Protein AF-A0A6A6VAX2-F1 (afdb_monomer)

Solvent-accessible surface area (backbone atoms only — not comparable to full-atom values): 15417 Å² total; per-residue (Å²): 58,36,67,65,42,34,52,52,51,55,51,44,39,76,75,37,50,83,64,48,62,70,62,60,55,93,95,49,65,76,72,91,73,73,46,72,70,43,74,67,51,72,67,46,50,52,51,51,26,54,50,50,59,73,45,42,86,80,64,71,56,96,80,64,95,64,73,71,41,57,70,54,52,51,58,83,62,75,86,88,71,78,78,78,76,80,79,79,77,80,53,71,67,57,52,54,50,50,54,49,53,51,52,53,50,51,50,54,52,49,47,43,69,78,53,64,71,70,93,81,68,80,71,64,51,59,62,56,44,52,55,53,50,52,56,50,50,55,51,54,51,52,53,51,51,52,32,50,52,47,25,53,50,44,41,60,72,34,61,89,48,60,71,69,62,25,51,53,51,18,53,51,54,23,50,53,50,52,52,50,52,54,50,52,49,54,49,51,54,50,52,52,53,50,51,55,56,57,52,70,69,53,80,81,83,79,74,83,86,74,82,86,77,84,77,89,77,88,85,90,85,88,83,88,84,85,88,80,94,77,81,94,73,93,83,78,86,81,79,79,83,74,84,82,128

Radius of gyration: 39.49 Å; Cα contacts (8 Å, |Δi|>4): 96; chains: 1; bounding box: 87×60×96 Å

InterPro domains:
  IPR021013 ATPase, vacuolar ER assembly factor, Vma12 [PF11712] (72-196)
  IPR021013 ATPase, vacuolar ER assembly factor, Vma12 [PTHR31394] (1-216)

Mean predicted aligned error: 19.61 Å

pLDDT: mean 78.26, std 18.06, range [31.95, 97.19]

Foldseek 3Di:
DAPLVLVLLVVLCVVPVPVSVVLDDPVFFDPPDDDHPGDGDPSSLVVSLVSCVVCVVVVPDVPDPDDSHSVRVCVPDDDDDDDPPPDDDDDPVVVVVVVVVVVVVVVVVVVCVVPVDDPPPDDVCVVVVCVVVVVVVVLVVVLVVVLVVQLVVLLVVCVVPDPVVSVVRSVVRSVVSSVVSVVVVVVVVVVVVVVVVVVVPDDDPDDPPDDPDPDDDDDDDDDDDDDDDDDDDDDDPDDPPDDDD

Sequence (245 aa):
MTPAVVRALDEARRVADHQTDQLQLPDEPSLEAPIPGNPISHDQLIALSKFLRRHADQLHNADDPFPYSLDTLLKGCTIYVPPPPPKREPTPEYKALMERLRREEEARQYQRMINPPAPEALYEEDDVSYQEVHRQIILIINVLISVVCCSVFIWVAARHWSAPKRLGLSLSGSGLIAVAEVVIYNGYVRRIKQAKLEEKKKPEIKKIIESWVIDGSATTKDDAVSIPSKDYTEDGVRYRKGKHR

Organism: NCBI:txid1340428

Structure (mmCIF, N/CA/C/O backbone):
data_AF-A0A6A6VAX2-F1
#
_entry.id   AF-A0A6A6VAX2-F1
#
loop_
_atom_site.group_PDB
_atom_site.id
_atom_site.type_symbol
_atom_site.label_atom_id
_atom_site.label_alt_id
_atom_site.label_comp_id
_atom_site.label_asym_id
_atom_site.label_entity_id
_atom_site.label_seq_id
_atom_site.pdbx_PDB_ins_code
_atom_site.Cartn_x
_atom_site.Cartn_y
_atom_site.Cartn_z
_atom_site.occupancy
_atom_site.B_iso_or_equiv
_atom_site.auth_seq_id
_atom_site.auth_comp_id
_atom_site.auth_asym_id
_atom_site.auth_atom_id
_atom_site.pdbx_PDB_model_num
ATOM 1 N N . MET A 1 1 ? -22.313 -8.587 34.320 1.00 87.12 1 MET A N 1
ATOM 2 C CA . MET A 1 1 ? -23.041 -7.987 35.447 1.00 87.12 1 MET A CA 1
ATOM 3 C C . MET A 1 1 ? -22.037 -7.214 36.265 1.00 87.12 1 MET A C 1
ATOM 5 O O . MET A 1 1 ? -21.009 -7.768 36.643 1.00 87.12 1 MET A O 1
ATOM 9 N N . THR A 1 2 ? -22.291 -5.931 36.482 1.00 89.69 2 THR A N 1
ATOM 10 C CA . THR A 1 2 ? -21.493 -5.096 37.385 1.00 89.69 2 THR A CA 1
ATOM 11 C C . THR A 1 2 ? -22.029 -5.225 38.817 1.00 89.69 2 THR A C 1
ATOM 13 O O . THR A 1 2 ? -23.171 -5.653 38.995 1.00 89.69 2 THR A O 1
ATOM 16 N N . PRO A 1 3 ? -21.268 -4.826 39.853 1.00 88.88 3 PRO A N 1
ATOM 17 C CA . PRO A 1 3 ? -21.774 -4.809 41.228 1.00 88.88 3 PRO A CA 1
ATOM 18 C C . PRO A 1 3 ? -23.063 -3.988 41.387 1.00 88.88 3 PRO A C 1
ATOM 20 O O . PRO A 1 3 ? -23.930 -4.344 42.176 1.00 88.88 3 PRO A O 1
ATOM 23 N N . ALA A 1 4 ? -23.227 -2.918 40.598 1.00 87.69 4 ALA A N 1
ATOM 24 C CA . ALA A 1 4 ? -24.448 -2.117 40.582 1.00 87.69 4 ALA A CA 1
ATOM 25 C C . ALA A 1 4 ? -25.667 -2.917 40.095 1.00 87.69 4 ALA A C 1
ATOM 27 O O . ALA A 1 4 ? -26.736 -2.814 40.688 1.00 87.69 4 ALA A O 1
ATOM 28 N N . VAL A 1 5 ? -25.491 -3.738 39.057 1.00 89.31 5 VAL A N 1
ATOM 29 C CA . VAL A 1 5 ? -26.541 -4.614 38.515 1.00 89.31 5 VAL A CA 1
ATOM 30 C C . VAL A 1 5 ? -26.905 -5.726 39.498 1.00 89.31 5 VAL A C 1
ATOM 32 O O . VAL A 1 5 ? -28.082 -6.025 39.652 1.00 89.31 5 VAL A O 1
ATOM 35 N N . VAL A 1 6 ? -25.921 -6.303 40.194 1.00 90.12 6 VAL A N 1
ATOM 36 C CA . VAL A 1 6 ? -26.171 -7.329 41.222 1.00 90.12 6 VAL A CA 1
ATOM 37 C C . VAL A 1 6 ? -27.011 -6.756 42.363 1.00 90.12 6 VAL A C 1
ATOM 39 O O . VAL A 1 6 ? -28.066 -7.299 42.662 1.00 90.12 6 VAL A O 1
ATOM 42 N N . ARG A 1 7 ? -26.627 -5.590 42.905 1.00 88.06 7 ARG A N 1
ATOM 43 C CA . ARG A 1 7 ? -27.428 -4.901 43.934 1.00 88.06 7 ARG A CA 1
ATOM 44 C C . ARG A 1 7 ? -28.845 -4.589 43.458 1.00 88.06 7 ARG A C 1
ATOM 46 O O . ARG A 1 7 ? -29.798 -4.776 44.198 1.00 88.06 7 ARG A O 1
ATOM 53 N N . ALA A 1 8 ? -28.984 -4.132 42.215 1.00 87.94 8 ALA A N 1
ATOM 54 C CA . ALA A 1 8 ? -30.282 -3.828 41.623 1.00 87.94 8 ALA A CA 1
ATOM 55 C C . ALA A 1 8 ? -31.189 -5.070 41.512 1.00 87.94 8 ALA A C 1
ATOM 57 O O . ALA A 1 8 ? -32.395 -4.960 41.715 1.00 87.94 8 ALA A O 1
ATOM 58 N N . LEU A 1 9 ? -30.620 -6.243 41.216 1.00 88.88 9 LEU A N 1
ATOM 59 C CA . LEU A 1 9 ? -31.342 -7.521 41.206 1.00 88.88 9 LEU A CA 1
ATOM 60 C C . LEU A 1 9 ? -31.712 -7.985 42.620 1.00 88.88 9 LEU A C 1
ATOM 62 O O . LEU A 1 9 ? -32.828 -8.456 42.823 1.00 88.88 9 LEU A O 1
ATOM 66 N N . ASP A 1 10 ? -30.817 -7.816 43.594 1.00 88.19 10 ASP A N 1
ATOM 67 C CA . ASP A 1 10 ? -31.091 -8.156 44.995 1.00 88.19 10 ASP A CA 1
ATOM 68 C C . ASP A 1 10 ? -32.229 -7.300 45.573 1.00 88.19 10 ASP A C 1
ATOM 70 O O . ASP A 1 10 ? -33.116 -7.816 46.253 1.00 88.19 10 ASP A O 1
ATOM 74 N N . GLU A 1 11 ? -32.256 -6.004 45.255 1.00 86.25 11 GLU A N 1
ATOM 75 C CA . GLU A 1 11 ? -33.362 -5.122 45.638 1.00 86.25 11 GLU A CA 1
ATOM 76 C C . GLU A 1 11 ? -34.661 -5.454 44.894 1.00 86.25 11 GLU A C 1
ATOM 78 O O . GLU A 1 11 ? -35.740 -5.427 45.486 1.00 86.25 11 GLU A O 1
ATOM 83 N N . ALA A 1 12 ? -34.587 -5.835 43.615 1.00 86.12 12 ALA A N 1
ATOM 84 C CA . ALA A 1 12 ? -35.770 -6.264 42.872 1.00 86.12 12 ALA A CA 1
ATOM 85 C C . ALA A 1 12 ? -36.443 -7.496 43.511 1.00 86.12 12 ALA A C 1
ATOM 87 O O . ALA A 1 12 ? -37.669 -7.519 43.652 1.00 86.12 12 ALA A O 1
ATOM 88 N N . ARG A 1 13 ? -35.638 -8.463 43.974 1.00 87.31 13 ARG A N 1
ATOM 89 C CA . ARG A 1 13 ? -36.096 -9.655 44.709 1.00 87.31 13 ARG A CA 1
ATOM 90 C C . ARG A 1 13 ? -36.781 -9.300 46.022 1.00 87.31 13 ARG A C 1
ATOM 92 O O . ARG A 1 13 ? -37.902 -9.729 46.280 1.00 87.31 13 ARG A O 1
ATOM 99 N N . ARG A 1 14 ? -36.158 -8.417 46.811 1.00 83.56 14 ARG A N 1
ATOM 100 C CA . ARG A 1 14 ? -36.726 -7.922 48.080 1.00 83.56 14 ARG A CA 1
ATOM 101 C C . ARG A 1 14 ? -38.114 -7.314 47.911 1.00 83.56 14 ARG A C 1
ATOM 103 O O . ARG A 1 14 ? -38.962 -7.486 48.782 1.00 83.56 14 ARG A O 1
ATOM 110 N N . VAL A 1 15 ? -38.327 -6.591 46.814 1.00 84.00 15 VAL A N 1
ATOM 111 C CA . VAL A 1 15 ? -39.577 -5.875 46.555 1.00 84.00 15 VAL A CA 1
ATOM 112 C C . VAL A 1 15 ? -40.665 -6.794 45.999 1.00 84.00 15 VAL A C 1
ATOM 114 O O . VAL A 1 15 ? -41.807 -6.726 46.454 1.00 84.00 15 VAL A O 1
ATOM 117 N N . ALA A 1 16 ? -40.341 -7.656 45.031 1.00 79.94 16 ALA A N 1
ATOM 118 C CA . ALA A 1 16 ? -41.282 -8.656 44.531 1.00 79.94 16 ALA A CA 1
ATOM 119 C C . ALA A 1 16 ? -40.572 -9.831 43.837 1.00 79.94 16 ALA A C 1
ATOM 121 O O . ALA A 1 16 ? -40.377 -9.825 42.616 1.00 79.94 16 ALA A O 1
ATOM 122 N N . ASP A 1 17 ? -40.290 -10.890 44.599 1.00 76.81 17 ASP A N 1
ATOM 123 C CA . ASP A 1 17 ? -39.719 -12.147 44.090 1.00 76.81 17 ASP A CA 1
ATOM 124 C C . ASP A 1 17 ? -40.509 -12.707 42.889 1.00 76.81 17 ASP A C 1
ATOM 126 O O . ASP A 1 17 ? -39.945 -12.932 41.821 1.00 76.81 17 ASP A O 1
ATOM 130 N N . HIS A 1 18 ? -41.841 -12.799 42.983 1.00 74.56 18 HIS A N 1
ATOM 131 C CA . HIS A 1 18 ? -42.680 -13.373 41.916 1.00 74.56 18 HIS A CA 1
ATOM 132 C C . HIS A 1 18 ? -42.666 -12.603 40.585 1.00 74.56 18 HIS A C 1
ATOM 134 O O . HIS A 1 18 ? -42.948 -13.175 39.533 1.00 74.56 18 HIS A O 1
ATOM 140 N N . GLN A 1 19 ? -42.405 -11.293 40.614 1.00 72.56 19 GLN A N 1
ATOM 141 C CA . GLN A 1 19 ? -42.293 -10.487 39.392 1.00 72.56 19 GLN A CA 1
ATOM 142 C C . GLN A 1 19 ? -40.861 -10.480 38.851 1.00 72.56 19 GLN A C 1
ATOM 144 O O . GLN A 1 19 ? -40.662 -10.238 37.662 1.00 72.56 19 GLN A O 1
ATOM 149 N N . THR A 1 20 ? -39.880 -10.784 39.701 1.00 71.81 20 THR A N 1
ATOM 150 C CA . THR A 1 20 ? -38.477 -10.922 39.308 1.00 71.81 20 THR A CA 1
ATOM 151 C C . THR A 1 20 ? -38.276 -12.164 38.440 1.00 71.81 20 THR A C 1
ATOM 153 O O . THR A 1 20 ? -37.561 -12.092 37.444 1.00 71.81 20 THR A O 1
ATOM 156 N N . ASP A 1 21 ? -38.998 -13.254 38.716 1.00 76.62 21 ASP A N 1
ATOM 157 C CA . ASP A 1 21 ? -38.981 -14.466 37.880 1.00 76.62 21 ASP A CA 1
ATOM 158 C C . ASP A 1 21 ? -39.481 -14.208 36.444 1.00 76.62 21 ASP A C 1
ATOM 160 O O . ASP A 1 21 ? -39.063 -14.874 35.500 1.00 76.62 21 ASP A O 1
ATOM 164 N N . GLN A 1 22 ? -40.327 -13.188 36.244 1.00 78.38 22 GLN A N 1
ATOM 165 C CA . GLN A 1 22 ? -40.815 -12.789 34.915 1.00 78.38 22 GLN A CA 1
ATOM 166 C C . GLN A 1 22 ? -39.756 -12.055 34.077 1.00 78.38 22 GLN A C 1
ATOM 168 O O . GLN A 1 22 ? -39.966 -11.842 32.884 1.00 78.38 22 GLN A O 1
ATOM 173 N N . LEU A 1 23 ? -38.634 -11.647 34.683 1.00 78.12 23 LEU A N 1
ATOM 174 C CA . LEU A 1 23 ? -37.502 -11.039 33.977 1.00 78.12 23 LEU A CA 1
ATOM 175 C C . LEU A 1 23 ? -36.621 -12.088 33.280 1.00 78.12 23 LEU A C 1
ATOM 177 O O . LEU A 1 23 ? -35.769 -11.718 32.475 1.00 78.12 23 LEU A O 1
ATOM 181 N N . GLN A 1 24 ? -36.808 -13.377 33.581 1.00 83.19 24 GLN A N 1
ATOM 182 C CA . GLN A 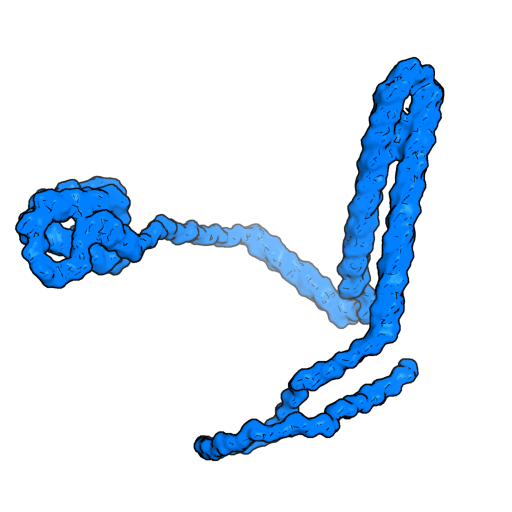1 24 ? -36.082 -14.465 32.939 1.00 83.19 24 GLN A CA 1
ATOM 183 C C . GLN A 1 24 ? -36.754 -14.843 31.610 1.00 83.19 24 GLN A C 1
ATOM 185 O O . GLN A 1 24 ? -37.842 -15.420 31.600 1.00 83.19 24 GLN A O 1
ATOM 190 N N . LEU A 1 25 ? -36.101 -14.558 30.478 1.00 80.69 25 LEU A N 1
ATOM 191 C CA . LEU A 1 25 ? -36.530 -15.065 29.170 1.00 80.69 25 LEU A CA 1
ATOM 192 C C . LEU A 1 25 ? -35.811 -16.386 28.814 1.00 80.69 25 LEU A C 1
ATOM 194 O O . LEU A 1 25 ? -34.714 -16.643 29.321 1.00 80.69 25 LEU A O 1
ATOM 198 N N . PRO A 1 26 ? -36.398 -17.225 27.931 1.00 75.75 26 PRO A N 1
ATOM 199 C CA . PRO A 1 26 ? -35.863 -18.553 27.601 1.00 75.75 26 PRO A CA 1
ATOM 200 C C . PRO A 1 26 ? -34.507 -18.549 26.876 1.00 75.75 26 PRO A C 1
ATOM 202 O O . PRO A 1 26 ? -33.711 -19.457 27.090 1.00 75.75 26 PRO A O 1
ATOM 205 N N . ASP A 1 27 ? -34.239 -17.537 26.043 1.00 81.31 27 ASP A N 1
ATOM 206 C CA . ASP A 1 27 ? -33.021 -17.436 25.215 1.00 81.31 27 ASP A CA 1
ATOM 207 C C . ASP A 1 27 ? -31.916 -16.576 25.864 1.00 81.31 27 ASP A C 1
ATOM 209 O O . ASP A 1 27 ? -30.920 -16.220 25.230 1.00 81.31 27 ASP A O 1
ATOM 213 N N . GLU A 1 28 ? -32.084 -16.212 27.136 1.00 84.25 28 GLU A N 1
ATOM 214 C CA . GLU A 1 28 ? -31.248 -15.234 27.828 1.00 84.25 28 GLU A CA 1
ATOM 215 C C . GLU A 1 28 ? -30.434 -15.843 28.982 1.00 84.25 28 GLU A C 1
ATOM 217 O O . GLU A 1 28 ? -30.798 -16.892 29.520 1.00 84.25 28 GLU A O 1
ATOM 222 N N . PRO A 1 29 ? -29.318 -15.206 29.401 1.00 83.69 29 PRO A N 1
ATOM 223 C CA . PRO A 1 29 ? -28.538 -15.686 30.537 1.00 83.69 29 PRO A CA 1
ATOM 224 C C . PRO A 1 29 ? -29.385 -15.751 31.818 1.00 83.69 29 PRO A C 1
ATOM 226 O O . PRO A 1 29 ? -30.265 -14.919 32.046 1.00 83.69 29 PRO A O 1
ATOM 229 N N . SER A 1 30 ? -29.112 -16.757 32.655 1.00 84.94 30 SER A N 1
ATOM 230 C CA . SER A 1 30 ? -29.835 -16.981 33.913 1.00 84.94 30 SER A CA 1
ATOM 231 C C . SER A 1 30 ? -29.556 -15.879 34.940 1.00 84.94 30 SER A C 1
ATOM 233 O O . SER A 1 30 ? -28.402 -15.517 35.186 1.00 84.94 30 SER A O 1
ATOM 235 N N . LEU A 1 31 ? -30.626 -15.377 35.561 1.00 81.81 31 LEU A N 1
ATOM 236 C CA . LEU A 1 31 ? -30.614 -14.344 36.595 1.00 81.81 31 LEU A CA 1
ATOM 237 C C . LEU A 1 31 ? -30.656 -14.911 38.025 1.00 81.81 31 LEU A C 1
ATOM 239 O O . LEU A 1 31 ? -30.648 -14.126 38.968 1.00 81.81 31 LEU A O 1
ATOM 243 N N . GLU A 1 32 ? -30.699 -16.235 38.222 1.00 78.81 32 GLU A N 1
ATOM 244 C CA . GLU A 1 32 ? -30.922 -16.882 39.533 1.00 78.81 32 GLU A CA 1
ATOM 245 C C . GLU A 1 32 ? -29.779 -16.655 40.542 1.00 78.81 32 GLU A C 1
ATOM 247 O O . GLU A 1 32 ? -30.028 -16.434 41.731 1.00 78.81 32 GLU A O 1
ATOM 252 N N . ALA A 1 33 ? -28.533 -16.607 40.072 1.00 82.06 33 ALA A N 1
ATOM 253 C CA . ALA A 1 33 ? -27.349 -16.357 40.895 1.00 82.06 33 ALA A CA 1
ATOM 254 C C . ALA A 1 33 ? -26.579 -15.125 40.378 1.00 82.06 33 ALA A C 1
ATOM 256 O O . ALA A 1 33 ? -25.648 -15.265 39.574 1.00 82.06 33 ALA A O 1
ATOM 257 N N . PRO A 1 34 ? -26.962 -13.904 40.798 1.00 82.50 34 PRO A N 1
ATOM 258 C CA . PRO A 1 34 ? -26.325 -12.685 40.323 1.00 82.50 34 PRO A CA 1
ATOM 259 C C . PRO A 1 34 ? -24.937 -12.532 40.963 1.00 82.50 34 PRO A C 1
ATOM 261 O O . PRO A 1 34 ? -24.796 -12.154 42.121 1.00 82.50 34 PRO A O 1
ATOM 264 N N . ILE A 1 35 ? -23.887 -12.829 40.196 1.00 86.62 35 ILE A N 1
ATOM 265 C CA . ILE A 1 35 ? -22.488 -12.656 40.608 1.00 86.62 35 ILE A CA 1
ATOM 266 C C . ILE A 1 35 ? -21.844 -11.594 39.705 1.00 86.62 35 ILE A C 1
ATOM 268 O O . ILE A 1 35 ? -22.071 -11.608 38.486 1.00 86.62 35 ILE A O 1
ATOM 272 N N . PRO A 1 36 ? -21.027 -10.665 40.246 1.00 86.69 36 PRO A N 1
ATOM 273 C CA . PRO A 1 36 ? -20.262 -9.742 39.416 1.00 86.69 36 PRO A CA 1
ATOM 274 C C . PRO A 1 36 ? -19.404 -10.516 38.405 1.00 86.69 36 PRO A C 1
ATOM 276 O O . PRO A 1 36 ? -18.653 -11.412 38.774 1.00 86.69 36 PRO A O 1
ATOM 279 N N . GLY A 1 37 ? -19.522 -10.172 37.124 1.00 83.50 37 GLY A N 1
ATOM 280 C CA . GLY A 1 37 ? -18.854 -10.870 36.018 1.00 83.50 37 GLY A CA 1
ATOM 281 C C . GLY A 1 37 ? -19.753 -11.795 35.190 1.00 83.50 37 GLY A C 1
ATOM 282 O O . GLY A 1 37 ? -19.446 -12.002 34.019 1.00 83.50 37 GLY A O 1
ATOM 283 N N . ASN A 1 38 ? -20.898 -12.256 35.708 1.00 88.12 38 ASN A N 1
ATOM 284 C CA . ASN A 1 38 ? -21.833 -13.075 34.919 1.00 88.12 38 ASN A CA 1
ATOM 285 C C . ASN A 1 38 ? -22.409 -12.285 33.731 1.00 88.12 38 ASN A C 1
ATOM 287 O O . ASN A 1 38 ? -22.611 -11.078 33.857 1.00 88.12 38 ASN A O 1
ATOM 291 N N . PRO A 1 39 ? -22.678 -12.899 32.569 1.00 88.62 39 PRO A N 1
ATOM 292 C CA . PRO A 1 39 ? -23.287 -12.192 31.445 1.00 88.62 39 PRO A CA 1
ATOM 293 C C . PRO A 1 39 ? -24.712 -11.738 31.794 1.00 88.62 39 PRO A C 1
ATOM 295 O O . PRO A 1 39 ? -25.419 -12.416 32.529 1.00 88.62 39 PRO A O 1
ATOM 298 N N . ILE A 1 40 ? -25.127 -10.586 31.269 1.00 89.38 40 ILE A N 1
ATOM 299 C CA . ILE A 1 40 ? -26.511 -10.099 31.345 1.00 89.38 40 ILE A CA 1
ATOM 300 C C . ILE A 1 40 ? -26.912 -9.579 29.969 1.00 89.38 40 ILE A C 1
ATOM 302 O O . ILE A 1 40 ? -26.085 -8.951 29.298 1.00 89.38 40 ILE A O 1
ATOM 306 N N . SER A 1 41 ? -28.138 -9.868 29.532 1.00 90.44 41 SER A N 1
ATOM 307 C CA . SER A 1 41 ? -28.630 -9.363 28.250 1.00 90.44 41 SER A CA 1
ATOM 308 C C . SER A 1 41 ? -28.979 -7.872 28.344 1.00 90.44 41 SER A C 1
ATOM 310 O O . SER A 1 41 ? -29.173 -7.301 29.423 1.00 90.44 41 SER A O 1
ATOM 312 N N . HIS A 1 42 ? -29.057 -7.215 27.188 1.00 88.94 42 HIS A N 1
ATOM 313 C CA . HIS A 1 42 ? -29.493 -5.824 27.115 1.00 88.94 42 HIS A CA 1
ATOM 314 C C . HIS A 1 42 ? -30.971 -5.661 27.505 1.00 88.94 42 HIS A C 1
ATOM 316 O O . HIS A 1 42 ? -31.318 -4.722 28.227 1.00 88.94 42 HIS A O 1
ATOM 322 N N . ASP A 1 43 ? -31.825 -6.594 27.086 1.00 89.62 43 ASP A N 1
ATOM 323 C CA . ASP A 1 43 ? -33.263 -6.545 27.348 1.00 89.62 43 ASP A CA 1
ATOM 324 C C . ASP A 1 43 ? -33.568 -6.757 28.837 1.00 89.62 43 ASP A C 1
ATOM 326 O O . ASP A 1 43 ? -34.402 -6.039 29.397 1.00 89.62 43 ASP A O 1
ATOM 330 N N . GLN A 1 44 ? -32.804 -7.617 29.521 1.00 90.31 44 GLN A N 1
ATOM 331 C CA . GLN A 1 44 ? -32.863 -7.795 30.978 1.00 90.31 44 GLN A CA 1
ATOM 332 C C . GLN A 1 44 ? -32.518 -6.511 31.731 1.00 90.31 44 GLN A C 1
ATOM 334 O O . GLN A 1 44 ? -33.209 -6.148 32.681 1.00 90.31 44 GLN A O 1
ATOM 339 N N . LEU A 1 45 ? -31.483 -5.780 31.302 1.00 89.88 45 LEU A N 1
ATOM 340 C CA . LEU A 1 45 ? -31.115 -4.498 31.913 1.00 89.88 45 LEU A CA 1
ATOM 341 C C . LEU A 1 45 ? -32.223 -3.451 31.749 1.00 89.88 45 LEU A C 1
ATOM 343 O O . LEU A 1 45 ? -32.531 -2.711 32.688 1.00 89.88 45 LEU A O 1
ATOM 347 N N . ILE A 1 46 ? -32.853 -3.399 30.572 1.00 90.62 46 ILE A N 1
ATOM 348 C CA . ILE A 1 46 ? -33.991 -2.509 30.324 1.00 90.62 46 ILE A CA 1
ATOM 349 C C . ILE A 1 46 ? -35.176 -2.907 31.205 1.00 90.62 46 ILE A C 1
ATOM 351 O O . ILE A 1 46 ? -35.770 -2.035 31.846 1.00 90.62 46 ILE A O 1
ATOM 355 N N . ALA A 1 47 ? -35.524 -4.193 31.246 1.00 90.31 47 ALA A N 1
ATOM 356 C CA . ALA A 1 47 ? -36.642 -4.702 32.030 1.00 90.31 47 ALA A CA 1
ATOM 357 C C . ALA A 1 47 ? -36.440 -4.431 33.529 1.00 90.31 47 ALA A C 1
ATOM 359 O O . ALA A 1 47 ? -37.330 -3.863 34.164 1.00 90.31 47 ALA A O 1
ATOM 360 N N . LEU A 1 48 ? -35.237 -4.695 34.050 1.00 89.19 48 LEU A N 1
ATOM 361 C CA . LEU A 1 48 ? -34.831 -4.393 35.422 1.00 89.19 48 LEU A CA 1
ATOM 362 C C . LEU A 1 48 ? -34.939 -2.896 35.734 1.00 89.19 48 LEU A C 1
ATOM 364 O O . LEU A 1 48 ? -35.530 -2.509 36.740 1.00 89.19 48 LEU A O 1
ATOM 368 N N . SER A 1 49 ? -34.438 -2.030 34.846 1.00 90.38 49 SER A N 1
ATOM 369 C CA . SER A 1 49 ? -34.515 -0.578 35.051 1.00 90.38 49 SER A CA 1
ATOM 370 C C . SER A 1 49 ? -35.959 -0.066 35.095 1.00 90.38 49 SER A C 1
ATOM 372 O O . SER A 1 49 ? -36.299 0.767 35.932 1.00 90.38 49 SER A O 1
ATOM 374 N N . LYS A 1 50 ? -36.840 -0.580 34.224 1.00 90.06 50 LYS A N 1
ATOM 375 C CA . LYS A 1 50 ? -38.268 -0.227 34.204 1.00 90.06 50 LYS A CA 1
ATOM 376 C C . LYS A 1 50 ? -38.988 -0.751 35.441 1.00 90.06 50 LYS A C 1
ATOM 378 O O . LYS A 1 50 ? -39.857 -0.057 35.962 1.00 90.06 50 LYS A O 1
ATOM 383 N N . PHE A 1 51 ? -38.634 -1.953 35.888 1.00 88.62 51 PHE A N 1
ATOM 384 C CA . PHE A 1 51 ? -39.186 -2.581 37.080 1.00 88.62 51 PHE A CA 1
ATOM 385 C C . PHE A 1 51 ? -38.879 -1.757 38.335 1.00 88.62 51 PHE A C 1
ATOM 387 O O . PHE A 1 51 ? -39.801 -1.308 39.012 1.00 88.62 51 PHE A O 1
ATOM 394 N N . LEU A 1 52 ? -37.605 -1.436 38.568 1.00 86.06 52 LEU A N 1
ATOM 395 C CA . LEU A 1 52 ? -37.177 -0.636 39.720 1.00 86.06 52 LEU A CA 1
ATOM 396 C C . LEU A 1 52 ? -37.777 0.775 39.708 1.00 86.06 52 LEU A C 1
ATOM 398 O O . LEU A 1 52 ? -38.071 1.337 40.757 1.00 86.06 52 LEU A O 1
ATOM 402 N N . ARG A 1 53 ? -38.030 1.339 38.521 1.00 86.06 53 ARG A N 1
ATOM 403 C CA . ARG A 1 53 ? -38.679 2.650 38.382 1.00 86.06 53 ARG A CA 1
ATOM 404 C C . ARG A 1 53 ? -40.165 2.636 38.743 1.00 86.06 53 ARG A C 1
ATOM 406 O O . ARG A 1 53 ? -40.674 3.665 39.170 1.00 86.06 53 ARG A O 1
ATOM 413 N N . ARG A 1 54 ? -40.864 1.511 38.551 1.00 86.94 54 ARG A N 1
ATOM 414 C CA . ARG A 1 54 ? -42.275 1.350 38.960 1.00 86.94 54 ARG A CA 1
ATOM 415 C C . ARG A 1 54 ? -42.412 1.216 40.471 1.00 86.94 54 ARG A C 1
ATOM 417 O O . ARG A 1 54 ? -43.390 1.700 41.021 1.00 86.94 54 ARG A O 1
ATOM 424 N N . HIS A 1 55 ? -41.413 0.618 41.113 1.00 82.69 55 HIS A N 1
ATOM 425 C CA . HIS A 1 55 ? -41.367 0.424 42.562 1.00 82.69 55 HIS A CA 1
ATOM 426 C C . HIS A 1 55 ? -40.468 1.445 43.272 1.00 82.69 55 HIS A C 1
ATOM 428 O O . HIS A 1 55 ? -40.032 1.226 44.399 1.00 82.69 55 HIS A O 1
ATOM 434 N N . ALA A 1 56 ? -40.204 2.586 42.627 1.00 78.38 56 ALA A N 1
ATOM 435 C CA . ALA A 1 56 ? -39.317 3.626 43.148 1.00 78.38 56 ALA A CA 1
ATOM 436 C C . ALA A 1 56 ? -39.784 4.195 44.500 1.00 78.38 56 ALA A C 1
ATOM 438 O O . ALA A 1 56 ? -38.950 4.581 45.316 1.00 78.38 56 ALA A O 1
ATOM 439 N N . ASP A 1 57 ? -41.097 4.194 44.751 1.00 74.19 57 ASP A N 1
ATOM 440 C CA . ASP A 1 57 ? -41.691 4.659 46.010 1.00 74.19 57 ASP A CA 1
ATOM 441 C C . ASP A 1 57 ? -41.365 3.728 47.195 1.00 74.19 57 ASP A C 1
ATOM 443 O O . ASP A 1 57 ? -41.300 4.178 48.335 1.00 74.19 57 ASP A O 1
ATOM 447 N N . GLN A 1 58 ? -41.124 2.437 46.933 1.00 73.31 58 GLN A N 1
ATOM 448 C CA . GLN A 1 58 ? -40.764 1.431 47.944 1.00 73.31 58 GLN A CA 1
ATOM 449 C C . GLN A 1 58 ? -39.247 1.327 48.157 1.00 73.31 58 GLN A C 1
ATOM 451 O O . GLN A 1 58 ? -38.802 0.904 49.219 1.00 73.31 58 GLN A O 1
ATOM 456 N N . LEU A 1 59 ? -38.460 1.742 47.162 1.00 69.69 59 LEU A N 1
ATOM 457 C CA . LEU A 1 59 ? -36.994 1.737 47.172 1.00 69.69 59 LEU A CA 1
ATOM 458 C C . LEU A 1 59 ? -36.368 3.017 47.753 1.00 69.69 59 LEU A C 1
ATOM 460 O O . LEU A 1 59 ? -35.151 3.179 47.673 1.00 69.6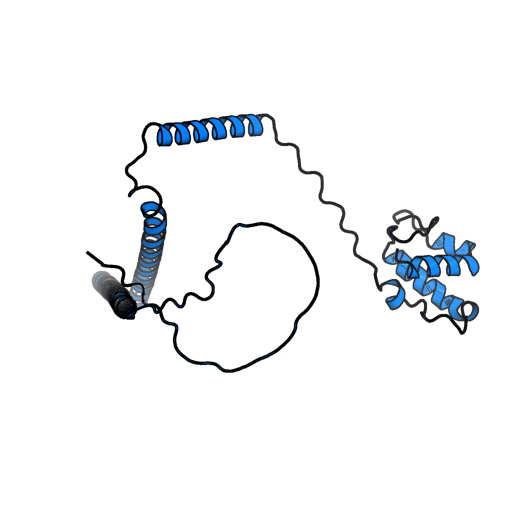9 59 LEU A O 1
ATOM 464 N N . HIS A 1 60 ? -37.160 3.950 48.294 1.00 60.00 60 HIS A N 1
ATOM 465 C CA . HIS A 1 60 ? -36.664 5.245 48.770 1.00 60.00 60 HIS A CA 1
ATOM 466 C C . HIS A 1 60 ? -35.844 5.113 50.071 1.00 60.00 60 HIS A C 1
ATOM 468 O O . HIS A 1 60 ? -36.294 5.474 51.155 1.00 60.00 60 HIS A O 1
ATOM 474 N N . ASN A 1 61 ? -34.615 4.610 49.961 1.00 59.09 61 ASN A N 1
ATOM 475 C CA . ASN A 1 61 ? -33.582 4.754 50.978 1.00 59.09 61 ASN A CA 1
ATOM 476 C C . ASN A 1 61 ? -32.909 6.115 50.784 1.00 59.09 61 ASN A C 1
ATOM 478 O O . ASN A 1 61 ? -32.288 6.371 49.754 1.00 59.09 61 ASN A O 1
ATOM 482 N N . ALA A 1 62 ? -33.021 6.989 51.785 1.00 54.03 62 ALA A N 1
ATOM 483 C CA . ALA A 1 62 ? -32.454 8.340 51.761 1.00 54.03 62 ALA A CA 1
ATOM 484 C C . ALA A 1 62 ? -30.912 8.376 51.634 1.00 54.03 62 ALA A C 1
ATOM 486 O O . ALA A 1 62 ? -30.355 9.436 51.355 1.00 54.03 62 ALA A O 1
ATOM 487 N N . ASP A 1 63 ? -30.244 7.229 51.793 1.00 55.78 63 ASP A N 1
ATOM 488 C CA . ASP A 1 63 ? -28.785 7.091 51.815 1.00 55.78 63 ASP A CA 1
ATOM 489 C C . ASP A 1 63 ? -28.183 6.439 50.557 1.00 55.78 63 ASP A C 1
ATOM 491 O O . ASP A 1 63 ? -26.962 6.306 50.485 1.00 55.78 63 ASP A O 1
ATOM 495 N N . ASP A 1 64 ? -28.980 6.034 49.557 1.00 61.22 64 ASP A N 1
ATOM 496 C CA . ASP A 1 64 ? -28.440 5.345 48.376 1.00 61.22 64 ASP A CA 1
ATOM 497 C C . ASP A 1 64 ? -27.829 6.339 47.362 1.00 61.22 64 ASP A C 1
ATOM 499 O O . ASP A 1 64 ? -28.558 7.087 46.703 1.00 61.22 64 ASP A O 1
ATOM 503 N N . PRO A 1 65 ? -26.493 6.341 47.135 1.00 61.16 65 PRO A N 1
ATOM 504 C CA . PRO A 1 65 ? -25.838 7.332 46.270 1.00 61.16 65 PRO A CA 1
ATOM 505 C C . PRO A 1 65 ? -26.112 7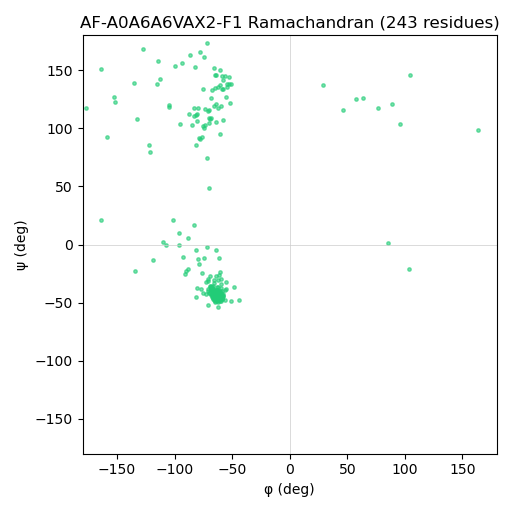.141 44.769 1.00 61.16 65 PRO A C 1
ATOM 507 O O . PRO A 1 65 ? -25.596 7.896 43.943 1.00 61.16 65 PRO A O 1
ATOM 510 N N . PHE A 1 66 ? -26.864 6.103 44.390 1.00 62.22 66 PHE A N 1
ATOM 511 C CA . PHE A 1 66 ? -27.021 5.672 43.006 1.00 62.22 66 PHE A CA 1
ATOM 512 C C . PHE A 1 66 ? -28.490 5.421 42.655 1.00 62.22 66 PHE A C 1
ATOM 514 O O . PHE A 1 66 ? -29.039 4.394 43.046 1.00 62.22 66 PHE A O 1
ATOM 521 N N . PRO A 1 67 ? -29.125 6.283 41.840 1.00 72.69 67 PRO A N 1
ATOM 522 C CA . PRO A 1 67 ? -30.436 5.968 41.299 1.00 72.69 67 PRO A CA 1
ATOM 523 C C . PRO A 1 67 ? -30.317 4.751 40.375 1.00 72.69 67 PRO A C 1
ATOM 525 O O . PRO A 1 67 ? -29.427 4.713 39.516 1.00 72.69 67 PRO A O 1
ATOM 528 N N . TYR A 1 68 ? -31.238 3.790 40.509 1.00 80.00 68 TYR A N 1
ATOM 529 C CA . TYR A 1 68 ? -31.387 2.599 39.656 1.00 80.00 68 TYR A CA 1
ATOM 530 C C . TYR A 1 68 ? -31.892 2.951 38.241 1.00 80.00 68 TYR A C 1
ATOM 532 O O . TYR A 1 68 ? -32.859 2.398 37.720 1.00 80.00 68 TYR A O 1
ATOM 540 N N . SER A 1 69 ? -31.250 3.940 37.622 1.00 86.06 69 SER A N 1
ATOM 541 C CA . SER A 1 69 ? -31.483 4.365 36.250 1.00 86.06 69 SER A CA 1
ATOM 542 C C . SER A 1 69 ? -30.722 3.463 35.282 1.00 86.06 69 SER A C 1
ATOM 544 O O . SER A 1 69 ? -29.665 2.925 35.618 1.00 86.06 69 SER A O 1
ATOM 546 N N . LEU A 1 70 ? -31.232 3.334 34.056 1.00 87.81 70 LEU A N 1
ATOM 547 C CA . LEU A 1 70 ? -30.570 2.548 33.015 1.00 87.81 70 LEU A CA 1
ATOM 548 C C . LEU A 1 70 ? -29.129 3.030 32.765 1.00 87.81 70 LEU A C 1
ATOM 550 O O . LEU A 1 70 ? -28.234 2.206 32.629 1.00 87.81 70 LEU A O 1
ATOM 554 N N . ASP A 1 71 ? -28.890 4.345 32.785 1.00 88.81 71 ASP A N 1
ATOM 555 C CA . ASP A 1 71 ? -27.552 4.941 32.647 1.00 88.81 71 ASP A CA 1
ATOM 556 C C . ASP A 1 71 ? -26.589 4.428 33.732 1.00 88.81 71 ASP A C 1
ATOM 558 O O . ASP A 1 71 ? -25.477 3.990 33.437 1.00 88.81 71 ASP A O 1
ATOM 562 N N . THR A 1 72 ? -27.053 4.374 34.984 1.00 87.94 72 THR A N 1
ATOM 563 C CA . THR A 1 72 ? -26.276 3.842 36.112 1.00 87.94 72 THR A CA 1
ATOM 564 C C . THR A 1 72 ? -25.981 2.350 35.962 1.00 87.94 72 THR A C 1
ATOM 566 O O . THR A 1 72 ? -24.872 1.917 36.265 1.00 87.94 72 THR A O 1
ATOM 569 N N . LEU A 1 73 ? -26.950 1.558 35.494 1.00 88.25 73 LEU A N 1
ATOM 570 C CA . LEU A 1 73 ? -26.786 0.110 35.310 1.00 88.25 73 LEU A CA 1
ATOM 571 C C . LEU A 1 73 ? -25.849 -0.224 34.140 1.00 88.25 73 LEU A C 1
ATOM 573 O O . LEU A 1 73 ? -25.124 -1.217 34.190 1.00 88.25 73 LEU A O 1
ATOM 577 N N . LEU A 1 74 ? -25.831 0.620 33.105 1.00 90.00 74 LEU A N 1
ATOM 578 C CA . LEU A 1 74 ? -24.942 0.477 31.953 1.00 90.00 74 LEU A CA 1
ATOM 579 C C . LEU A 1 74 ? -23.497 0.893 32.261 1.00 90.00 74 LEU A C 1
ATOM 581 O O . LEU A 1 74 ? -22.573 0.396 31.614 1.00 90.00 74 LEU A O 1
ATOM 585 N N . LYS A 1 75 ? -23.267 1.755 33.261 1.00 87.75 75 LYS A N 1
ATOM 586 C CA . LYS A 1 75 ? -21.909 2.137 33.676 1.00 87.75 75 LYS A CA 1
ATOM 587 C C . LYS A 1 75 ? -21.116 0.911 34.130 1.00 87.75 75 LYS A C 1
ATOM 589 O O . LYS A 1 75 ? -21.468 0.222 35.085 1.00 87.75 75 LYS A O 1
ATOM 594 N N . GLY A 1 76 ? -20.011 0.658 33.429 1.00 84.38 76 GLY A N 1
ATOM 595 C CA . GLY A 1 76 ? -19.116 -0.472 33.680 1.00 84.38 76 GLY A CA 1
ATOM 596 C C . GLY A 1 76 ? -19.522 -1.784 33.003 1.00 84.38 76 GLY A C 1
ATOM 597 O O . GLY A 1 76 ? -18.821 -2.778 33.175 1.00 84.38 76 GLY A O 1
ATOM 598 N N . CYS A 1 77 ? -20.615 -1.818 32.232 1.00 87.62 77 CYS A N 1
ATOM 599 C CA . CYS A 1 77 ? -20.925 -2.971 31.390 1.00 87.62 77 CYS A CA 1
ATOM 600 C C . CYS A 1 77 ? -20.015 -2.984 30.150 1.00 87.62 77 CYS A C 1
ATOM 602 O O . CYS A 1 77 ? -19.842 -1.964 29.484 1.00 87.62 77 CYS A O 1
ATOM 604 N N . THR A 1 78 ? -19.448 -4.146 29.827 1.00 86.56 78 THR 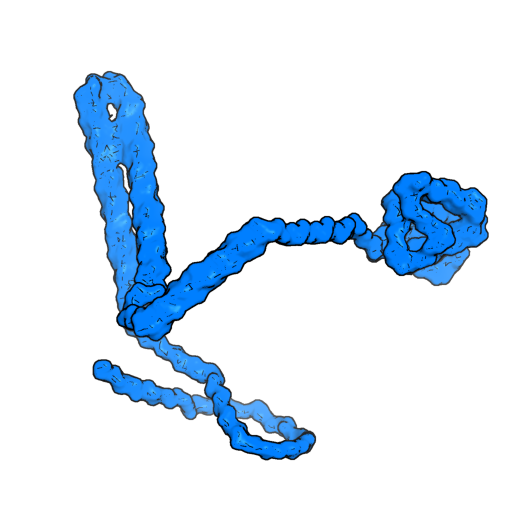A N 1
ATOM 605 C CA . THR A 1 78 ? -18.645 -4.371 28.618 1.00 86.56 78 THR A CA 1
ATOM 606 C C . THR A 1 78 ? -19.373 -5.325 27.677 1.00 86.56 78 THR A C 1
ATOM 608 O O . THR A 1 78 ? -20.045 -6.259 28.115 1.00 86.56 78 THR A O 1
ATOM 611 N N . ILE A 1 79 ? -19.266 -5.077 26.369 1.00 90.06 79 ILE A N 1
ATOM 612 C CA . ILE A 1 79 ? -19.876 -5.935 25.347 1.00 90.06 79 ILE A CA 1
ATOM 613 C C . ILE A 1 79 ? -19.144 -7.278 25.349 1.00 90.06 79 ILE A C 1
ATOM 615 O O . ILE A 1 79 ? -17.920 -7.319 25.213 1.00 90.06 79 ILE A O 1
ATOM 619 N N . TYR A 1 80 ? -19.891 -8.374 25.489 1.00 85.19 80 TYR A N 1
ATOM 620 C CA . TYR A 1 80 ? -19.325 -9.712 25.379 1.00 85.19 80 TYR A CA 1
ATOM 621 C C . TYR A 1 80 ? -18.945 -9.993 23.925 1.00 85.19 80 TYR A C 1
ATOM 623 O O . TYR A 1 80 ? -19.802 -10.056 23.044 1.00 85.19 80 TYR A O 1
ATOM 631 N N . VAL A 1 81 ? -17.648 -10.170 23.686 1.00 87.12 81 VAL A N 1
ATOM 632 C CA . VAL A 1 81 ? -17.122 -10.671 22.418 1.00 87.12 81 VAL A CA 1
ATOM 633 C C . VAL A 1 81 ? -16.713 -12.120 22.666 1.00 87.12 81 VAL A C 1
ATOM 635 O O . VAL A 1 81 ? -15.854 -12.348 23.525 1.00 87.12 81 VAL A O 1
ATOM 638 N N . PRO A 1 82 ? -17.321 -13.106 21.979 1.00 82.75 82 PRO A N 1
ATOM 639 C CA . PRO A 1 82 ? -16.949 -14.498 22.169 1.00 82.75 82 PRO A CA 1
ATOM 640 C C . PRO A 1 82 ? -15.455 -14.668 21.867 1.00 82.75 82 PRO A C 1
ATOM 642 O O . PRO A 1 82 ? -14.944 -14.028 20.938 1.00 82.75 82 PRO A O 1
ATOM 645 N N . PRO A 1 83 ? -14.736 -15.502 22.640 1.00 84.94 83 PRO A N 1
ATOM 646 C CA . PRO A 1 83 ? -13.333 -15.757 22.367 1.00 84.94 83 PRO A CA 1
ATOM 647 C C . PRO A 1 83 ? -13.192 -16.238 20.916 1.00 84.94 83 PRO A C 1
ATOM 649 O O . PRO A 1 83 ? -14.025 -17.031 20.459 1.00 84.94 83 PRO A O 1
ATOM 652 N N . PRO A 1 84 ? -12.171 -15.768 20.176 1.00 86.75 84 PRO A N 1
ATOM 653 C CA . PRO A 1 84 ? -11.936 -16.229 18.820 1.00 86.75 84 PRO A CA 1
ATOM 654 C C . PRO A 1 84 ? -11.916 -17.760 18.796 1.00 86.75 84 PRO A C 1
ATOM 656 O O . PRO A 1 84 ? -11.330 -18.364 19.703 1.00 86.75 84 PRO A O 1
ATOM 659 N N . PRO A 1 85 ? -12.539 -18.397 17.792 1.00 84.75 85 PRO A N 1
ATOM 660 C CA . PRO A 1 85 ? -12.536 -19.848 17.696 1.00 84.75 85 PRO A CA 1
ATOM 661 C C . PRO A 1 85 ? -11.092 -20.369 17.759 1.00 84.75 85 PRO A C 1
ATOM 663 O O . PRO A 1 85 ? -10.181 -19.709 17.238 1.00 84.75 85 PRO A O 1
ATOM 666 N N . PRO A 1 86 ? -10.856 -21.532 18.393 1.00 86.12 86 PRO A N 1
ATOM 667 C CA . PRO A 1 86 ? -9.518 -22.092 18.497 1.00 86.12 86 PRO A CA 1
ATOM 668 C C . PRO A 1 86 ? -8.911 -22.224 17.100 1.00 86.12 86 PRO A C 1
ATOM 670 O O . PRO A 1 86 ? -9.573 -22.642 16.144 1.00 86.12 86 PRO A O 1
ATOM 673 N N . LYS A 1 87 ? -7.643 -21.823 16.967 1.00 82.19 87 LYS A N 1
ATOM 674 C CA . LYS A 1 87 ? -6.924 -21.924 15.694 1.00 82.19 87 LYS A CA 1
ATOM 675 C C . LYS A 1 87 ? -6.930 -23.386 15.251 1.00 82.19 87 LYS A C 1
ATOM 677 O O . LYS A 1 87 ? -6.649 -24.271 16.054 1.00 82.19 87 LYS A O 1
ATOM 682 N N . ARG A 1 88 ? -7.232 -23.631 13.974 1.00 81.44 88 ARG A N 1
ATOM 683 C CA . ARG A 1 88 ? -7.162 -24.979 13.398 1.00 81.44 88 ARG A CA 1
ATOM 684 C C . ARG A 1 88 ? -5.741 -25.512 13.555 1.00 81.44 88 ARG A C 1
ATOM 686 O O . ARG A 1 88 ? -4.783 -24.801 13.247 1.00 81.44 88 ARG A O 1
ATOM 693 N N . GLU A 1 89 ? -5.612 -26.751 14.012 1.00 84.62 89 GLU A N 1
ATOM 694 C CA . GLU A 1 89 ? -4.314 -27.414 14.051 1.00 84.62 89 GLU A CA 1
ATOM 695 C C . GLU A 1 89 ? -3.767 -27.557 12.618 1.00 84.62 89 GLU A C 1
ATOM 697 O O . GLU A 1 89 ? -4.528 -27.909 11.709 1.00 84.62 89 GLU A O 1
ATOM 702 N N . PRO A 1 90 ? -2.475 -27.267 12.368 1.00 88.94 90 PRO A N 1
ATOM 703 C CA . PRO A 1 90 ? -1.908 -27.389 11.030 1.00 88.94 90 PRO A CA 1
ATOM 704 C C . PRO A 1 90 ? -1.999 -28.825 10.505 1.00 88.94 90 PRO A C 1
ATOM 706 O O . PRO A 1 90 ? -1.680 -29.775 11.228 1.00 88.94 90 PRO A O 1
ATOM 709 N N . THR A 1 91 ? -2.380 -28.974 9.234 1.00 92.75 91 THR A N 1
ATOM 710 C CA . THR A 1 91 ? -2.469 -30.279 8.568 1.00 92.75 91 THR A CA 1
ATOM 711 C C . THR A 1 91 ? -1.099 -30.975 8.537 1.00 92.75 91 THR A C 1
ATOM 713 O O . THR A 1 91 ? -0.060 -30.306 8.491 1.00 92.75 91 THR A O 1
ATOM 716 N N . PRO A 1 92 ? -1.050 -32.321 8.558 1.00 94.62 92 PRO A N 1
ATOM 717 C CA . PRO A 1 92 ? 0.214 -33.060 8.495 1.00 94.62 92 PRO A CA 1
ATOM 718 C C . PRO A 1 92 ? 1.006 -32.760 7.213 1.00 94.62 92 PRO A C 1
ATOM 720 O O . PRO A 1 92 ? 2.229 -32.664 7.259 1.00 94.62 92 PRO A O 1
ATOM 723 N N . GLU A 1 93 ? 0.319 -32.519 6.094 1.00 93.31 93 GLU A N 1
ATOM 724 C CA . GLU A 1 93 ? 0.935 -32.110 4.825 1.00 93.31 93 GLU A CA 1
ATOM 725 C C . GLU A 1 93 ? 1.676 -30.775 4.943 1.00 93.31 93 GLU A C 1
ATOM 727 O O . GLU A 1 93 ? 2.805 -30.641 4.478 1.00 93.31 93 GLU A O 1
ATOM 732 N N . TYR A 1 94 ? 1.073 -29.796 5.623 1.00 93.12 94 TYR A N 1
ATOM 733 C CA . TYR A 1 94 ? 1.698 -28.497 5.856 1.00 93.12 94 TYR A CA 1
ATOM 734 C C . TYR A 1 94 ? 2.925 -28.609 6.766 1.00 93.12 94 TYR A C 1
ATOM 736 O O . TYR A 1 94 ? 3.938 -27.955 6.526 1.00 93.12 94 TYR A O 1
ATOM 744 N N . LYS A 1 95 ? 2.872 -29.471 7.788 1.00 95.81 95 LYS A N 1
ATOM 745 C CA . LYS A 1 95 ? 4.033 -29.751 8.648 1.00 95.81 95 LYS A CA 1
ATOM 746 C C . LYS A 1 95 ? 5.177 -30.377 7.846 1.00 95.81 95 LYS A C 1
ATOM 748 O O . LYS A 1 95 ? 6.309 -29.921 7.973 1.00 95.81 95 LYS A O 1
ATOM 753 N N . ALA A 1 96 ? 4.873 -31.343 6.977 1.00 96.12 96 ALA A N 1
ATOM 754 C CA . ALA A 1 96 ? 5.858 -31.966 6.093 1.00 96.12 96 ALA A CA 1
AT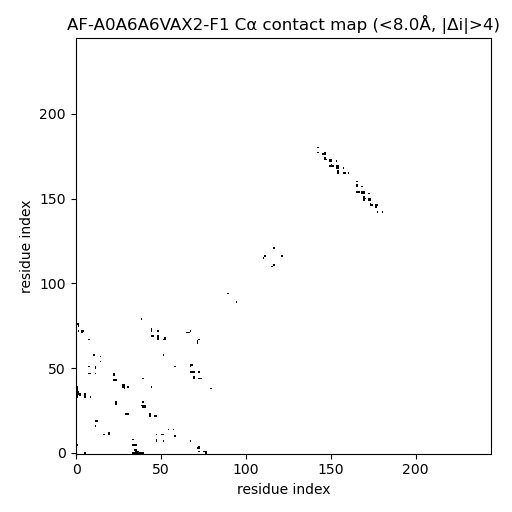OM 755 C C . ALA A 1 96 ? 6.465 -30.963 5.092 1.00 96.12 96 ALA A C 1
ATOM 757 O O . ALA A 1 96 ? 7.675 -30.971 4.864 1.00 96.12 96 ALA A O 1
ATOM 758 N N . LEU A 1 97 ? 5.647 -30.059 4.536 1.00 95.81 97 LEU A N 1
ATOM 759 C CA . LEU A 1 97 ? 6.114 -28.961 3.683 1.00 95.81 97 LEU A CA 1
ATOM 760 C C . LEU A 1 97 ? 7.071 -28.034 4.444 1.00 95.81 97 LEU A C 1
ATOM 762 O O . LEU A 1 97 ? 8.139 -27.703 3.938 1.00 95.81 97 LEU A O 1
ATOM 766 N N . MET A 1 98 ? 6.705 -27.631 5.660 1.00 94.62 98 MET A N 1
ATOM 767 C CA . MET A 1 98 ? 7.527 -26.744 6.482 1.00 94.62 98 MET A CA 1
ATOM 768 C C . MET A 1 98 ? 8.848 -27.384 6.889 1.00 94.62 98 MET A C 1
ATOM 770 O O . MET A 1 98 ? 9.889 -26.733 6.872 1.00 94.62 98 MET A O 1
ATOM 774 N N . GLU A 1 99 ? 8.829 -28.674 7.209 1.00 96.25 99 GLU A N 1
ATOM 775 C CA . GLU A 1 99 ? 10.043 -29.422 7.510 1.00 96.25 99 GLU A CA 1
ATOM 776 C C . GLU A 1 99 ? 10.970 -29.496 6.292 1.00 96.25 99 GLU A C 1
ATOM 778 O O . GLU A 1 99 ? 12.183 -29.325 6.416 1.00 96.25 99 GLU A O 1
ATOM 783 N N . ARG A 1 100 ? 10.399 -29.683 5.096 1.00 96.31 100 ARG A 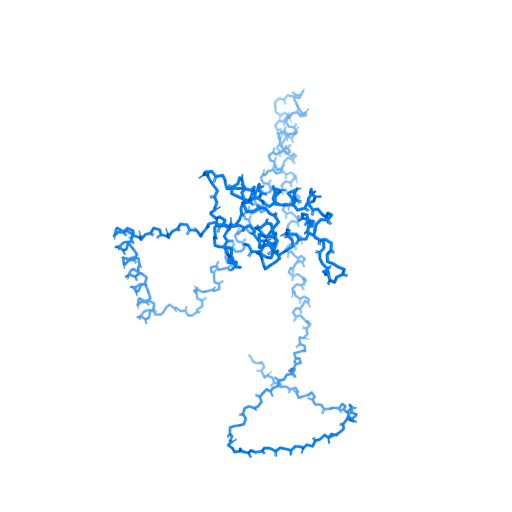N 1
ATOM 784 C CA . ARG A 1 100 ? 11.155 -29.628 3.845 1.00 96.31 100 ARG A CA 1
ATOM 785 C C . ARG A 1 100 ? 11.760 -28.242 3.609 1.00 96.31 100 ARG A C 1
ATOM 787 O O . ARG A 1 100 ? 12.948 -28.166 3.315 1.00 96.31 100 ARG A O 1
ATOM 794 N N . LEU A 1 101 ? 10.981 -27.168 3.753 1.00 97.19 101 LEU A N 1
ATOM 795 C CA . LEU A 1 101 ? 11.470 -25.794 3.573 1.00 97.19 101 LEU A CA 1
ATOM 796 C C . LEU A 1 101 ? 12.603 -25.469 4.545 1.00 97.19 101 LEU A C 1
ATOM 798 O O . LEU A 1 101 ? 13.625 -24.927 4.138 1.00 97.19 101 LEU A O 1
ATOM 802 N N . ARG A 1 102 ? 12.466 -25.882 5.807 1.00 97.00 102 ARG A N 1
ATOM 803 C CA . ARG A 1 102 ? 13.507 -25.709 6.818 1.00 97.00 102 ARG A CA 1
ATOM 804 C C . ARG A 1 102 ? 14.794 -26.438 6.442 1.00 97.00 102 ARG A C 1
ATOM 806 O O . ARG A 1 102 ? 15.867 -25.856 6.537 1.00 97.00 102 ARG A O 1
ATOM 813 N N . ARG A 1 103 ? 14.690 -27.675 5.943 1.00 96.81 103 ARG A N 1
ATOM 814 C CA . ARG A 1 103 ? 15.849 -28.421 5.426 1.00 96.81 103 ARG A CA 1
ATOM 815 C C . ARG A 1 103 ? 16.504 -27.718 4.233 1.00 96.81 103 ARG A C 1
ATOM 817 O O . ARG A 1 103 ? 17.728 -27.679 4.148 1.00 96.81 103 ARG A O 1
ATOM 824 N N . GLU A 1 104 ? 15.713 -27.158 3.318 1.00 96.56 104 GLU A N 1
ATOM 825 C CA . GLU A 1 104 ? 16.228 -26.402 2.168 1.00 96.56 104 GLU A CA 1
ATOM 826 C C . GLU A 1 104 ? 16.930 -25.098 2.600 1.00 96.56 104 GLU A C 1
ATOM 828 O O . GLU A 1 104 ? 17.991 -24.763 2.067 1.00 96.56 104 GLU A O 1
ATOM 833 N N . GLU A 1 105 ? 16.389 -24.381 3.588 1.00 94.75 105 GLU A N 1
ATOM 834 C CA . GLU A 1 105 ? 17.015 -23.188 4.170 1.00 94.75 105 GLU A CA 1
ATOM 835 C C . GLU A 1 105 ? 18.312 -23.519 4.914 1.00 94.75 105 GLU A C 1
ATOM 837 O O . GLU A 1 105 ? 19.335 -22.878 4.663 1.00 94.75 105 GLU A O 1
ATOM 842 N N . GLU A 1 106 ? 18.304 -24.547 5.767 1.00 95.06 106 GLU A N 1
ATOM 843 C CA . GLU A 1 106 ? 19.486 -25.030 6.490 1.00 95.06 106 GLU A CA 1
ATOM 844 C C . GLU A 1 106 ? 20.596 -25.454 5.512 1.00 95.06 106 GLU A C 1
ATOM 846 O O . GLU A 1 106 ? 21.760 -25.106 5.711 1.00 95.06 106 GLU A O 1
ATOM 851 N N . ALA A 1 107 ? 20.251 -26.106 4.393 1.00 94.75 107 ALA A N 1
ATOM 852 C CA . ALA A 1 107 ? 21.212 -26.461 3.347 1.00 94.75 107 ALA A CA 1
ATOM 853 C C . ALA A 1 107 ? 21.830 -25.226 2.667 1.00 94.75 107 ALA A C 1
ATOM 855 O O . ALA A 1 107 ? 23.042 -25.181 2.439 1.00 94.75 107 ALA A O 1
ATOM 856 N N . ARG A 1 108 ? 21.029 -24.191 2.372 1.00 92.06 108 ARG A N 1
ATOM 857 C CA . ARG A 1 108 ? 21.541 -22.921 1.823 1.00 92.06 108 ARG A CA 1
ATOM 858 C C . ARG A 1 108 ? 22.442 -22.197 2.820 1.00 92.06 108 ARG A C 1
ATOM 860 O O . ARG A 1 108 ? 23.467 -21.648 2.421 1.00 92.06 108 ARG A O 1
ATOM 867 N N . GLN A 1 109 ? 22.076 -22.193 4.100 1.00 90.62 109 GLN A N 1
ATOM 868 C CA . GLN A 1 109 ? 22.897 -21.611 5.161 1.00 90.62 109 GLN A CA 1
ATOM 869 C C . GLN A 1 109 ? 24.224 -22.358 5.301 1.00 90.62 109 GLN A C 1
ATOM 871 O O . GLN A 1 109 ? 25.278 -21.725 5.329 1.00 90.62 109 GLN A O 1
ATOM 876 N N . TYR A 1 110 ? 24.195 -23.693 5.297 1.00 91.69 110 TYR A N 1
ATOM 877 C CA . TYR A 1 110 ? 25.396 -24.523 5.330 1.00 91.69 110 TYR A CA 1
ATOM 878 C C . TYR A 1 110 ? 26.313 -24.247 4.133 1.00 91.69 110 TYR A C 1
ATOM 880 O O . TYR A 1 110 ? 27.513 -24.039 4.310 1.00 91.69 110 TYR A O 1
ATOM 888 N N . GLN A 1 111 ? 25.745 -24.121 2.932 1.00 90.94 111 GLN A N 1
ATOM 889 C CA . GLN A 1 111 ? 26.501 -23.766 1.732 1.00 90.94 111 GLN A CA 1
ATOM 890 C C . GLN A 1 111 ? 27.181 -22.394 1.849 1.00 90.94 111 GLN A C 1
ATOM 892 O O . GLN A 1 111 ? 28.332 -22.259 1.444 1.00 90.94 111 GLN A O 1
ATOM 897 N N . ARG A 1 112 ? 26.509 -21.390 2.435 1.00 87.06 112 ARG A N 1
ATOM 898 C CA . ARG A 1 112 ? 27.102 -20.064 2.705 1.00 87.06 112 ARG A CA 1
ATOM 899 C C . ARG A 1 112 ? 28.227 -20.120 3.742 1.00 87.06 112 ARG A C 1
ATOM 901 O O . ARG A 1 112 ? 29.140 -19.309 3.667 1.00 87.06 112 ARG A O 1
ATOM 908 N N . MET A 1 113 ? 28.169 -21.047 4.701 1.00 86.81 113 MET A N 1
ATOM 909 C CA . MET A 1 113 ? 29.234 -21.234 5.694 1.00 86.81 113 MET A CA 1
ATOM 910 C C . MET A 1 113 ? 30.450 -21.971 5.119 1.00 86.81 113 MET A C 1
ATOM 912 O O . MET A 1 113 ? 31.577 -21.622 5.457 1.00 86.81 113 MET A O 1
ATOM 916 N N . ILE A 1 114 ? 30.240 -22.967 4.250 1.00 91.06 114 ILE A N 1
ATOM 917 C CA . ILE A 1 114 ? 31.336 -23.688 3.580 1.00 91.06 114 ILE A CA 1
ATOM 918 C C . ILE A 1 114 ? 31.997 -22.824 2.509 1.00 91.06 114 ILE A C 1
ATOM 920 O O . ILE A 1 114 ? 33.217 -22.836 2.368 1.00 91.06 114 ILE A O 1
ATOM 924 N N . ASN A 1 115 ? 31.189 -22.110 1.731 1.00 85.38 115 ASN A N 1
ATOM 925 C CA . ASN A 1 115 ? 31.651 -21.245 0.660 1.00 85.38 115 ASN A CA 1
ATOM 926 C C . ASN A 1 115 ? 31.165 -19.820 0.938 1.00 85.38 115 ASN A C 1
ATOM 928 O O . ASN A 1 115 ? 30.139 -19.415 0.380 1.00 85.38 115 ASN A O 1
ATOM 932 N N . PRO A 1 116 ? 31.847 -19.079 1.832 1.00 78.19 116 PRO A N 1
ATOM 933 C CA . PRO A 1 116 ? 31.505 -17.693 2.081 1.00 78.19 116 PRO A CA 1
ATOM 934 C C . PRO A 1 116 ? 31.707 -16.904 0.780 1.00 78.19 116 PRO A C 1
ATOM 936 O O . PRO A 1 116 ? 32.829 -16.836 0.270 1.00 78.19 116 PRO A O 1
ATOM 939 N N . PRO A 1 117 ? 30.644 -16.318 0.206 1.00 64.62 117 PRO A N 1
ATOM 940 C CA . PRO A 1 117 ? 30.801 -15.406 -0.914 1.00 64.62 117 PRO A CA 1
ATOM 941 C C . PRO A 1 117 ? 31.541 -14.153 -0.437 1.00 64.62 117 PRO A C 1
ATOM 943 O O . PRO A 1 117 ? 31.483 -13.793 0.742 1.00 64.62 117 PRO A O 1
ATOM 946 N N . ALA A 1 118 ? 32.262 -13.498 -1.349 1.00 70.00 118 ALA A N 1
ATOM 947 C CA . ALA A 1 118 ? 33.034 -12.304 -1.027 1.00 70.00 118 ALA A CA 1
ATOM 948 C C . ALA A 1 118 ? 32.148 -11.245 -0.323 1.00 70.00 118 ALA A C 1
ATOM 950 O O . ALA A 1 118 ? 31.001 -11.045 -0.733 1.00 70.00 118 ALA A O 1
ATOM 951 N N . PRO A 1 119 ? 32.656 -10.568 0.724 1.00 59.25 119 PRO A N 1
ATOM 952 C CA . PRO A 1 119 ? 31.857 -9.773 1.666 1.00 59.25 119 PRO A CA 1
ATOM 953 C C . PRO A 1 119 ? 31.135 -8.549 1.075 1.00 59.25 119 PRO A C 1
ATOM 955 O O . PRO A 1 119 ? 30.366 -7.910 1.785 1.00 59.25 119 PRO A O 1
ATOM 958 N N . GLU A 1 120 ? 31.336 -8.220 -0.200 1.00 54.88 120 GLU A N 1
ATOM 959 C CA . GLU A 1 120 ? 30.765 -7.022 -0.826 1.00 54.88 120 GLU A CA 1
ATOM 960 C C . GLU A 1 120 ? 29.406 -7.251 -1.521 1.00 54.88 120 GLU A C 1
ATOM 962 O O . GLU A 1 120 ? 28.741 -6.279 -1.858 1.00 54.88 120 GLU A O 1
ATOM 967 N N . ALA A 1 121 ? 28.950 -8.498 -1.707 1.00 57.12 121 ALA A N 1
ATOM 968 C CA . ALA A 1 121 ? 27.904 -8.799 -2.700 1.00 57.12 121 ALA A CA 1
ATOM 969 C C . ALA A 1 121 ? 26.510 -9.207 -2.168 1.00 57.12 121 ALA A C 1
ATOM 971 O O . ALA A 1 121 ? 25.658 -9.564 -2.971 1.00 57.12 121 ALA A O 1
ATOM 972 N N . LEU A 1 122 ? 26.241 -9.245 -0.852 1.00 57.03 122 LEU A N 1
ATOM 973 C CA . LEU A 1 122 ? 25.042 -9.966 -0.363 1.00 57.03 122 LEU A CA 1
ATOM 974 C C . LEU A 1 122 ? 23.957 -9.190 0.387 1.00 57.03 122 LEU A C 1
ATOM 976 O O . LEU A 1 122 ? 22.879 -9.751 0.561 1.00 57.03 122 LEU A O 1
ATOM 980 N N . TYR A 1 123 ? 24.184 -7.956 0.837 1.00 55.38 123 TYR A N 1
ATOM 981 C CA . TYR A 1 123 ? 23.152 -7.247 1.618 1.00 55.38 123 TYR A CA 1
ATOM 982 C C . TYR A 1 123 ? 22.922 -5.794 1.196 1.00 55.38 123 TYR A C 1
ATOM 984 O O . TYR A 1 123 ? 21.830 -5.279 1.391 1.00 55.38 123 TYR A O 1
ATOM 992 N N . GLU A 1 124 ? 23.895 -5.149 0.553 1.00 54.78 124 GLU A N 1
ATOM 993 C CA . GLU A 1 124 ? 23.728 -3.792 0.011 1.00 54.78 124 GLU A CA 1
ATOM 994 C C . GLU A 1 124 ? 23.232 -3.800 -1.447 1.00 54.78 124 GLU A C 1
ATOM 996 O O . GLU A 1 124 ? 22.600 -2.844 -1.885 1.00 54.78 124 GLU A O 1
ATOM 1001 N N . GLU A 1 125 ? 23.491 -4.864 -2.216 1.00 54.47 125 GLU A N 1
ATOM 1002 C CA . GLU A 1 125 ? 23.187 -4.885 -3.653 1.00 54.47 125 GLU A CA 1
ATOM 1003 C C . GLU A 1 125 ? 21.686 -5.060 -3.930 1.00 54.47 125 GLU A C 1
ATOM 1005 O O . GLU A 1 125 ? 21.130 -4.341 -4.758 1.00 54.47 125 GLU A O 1
ATOM 1010 N N . ASP A 1 126 ? 21.005 -5.935 -3.186 1.00 58.56 126 ASP A N 1
ATOM 1011 C CA . ASP A 1 126 ? 19.589 -6.235 -3.412 1.00 58.56 126 ASP A CA 1
ATOM 1012 C C . ASP A 1 126 ? 18.677 -5.061 -3.010 1.00 58.56 126 ASP A C 1
ATOM 1014 O O . ASP A 1 126 ? 17.912 -4.570 -3.840 1.00 58.56 126 ASP A O 1
ATOM 1018 N N . ASP A 1 127 ? 18.789 -4.520 -1.793 1.00 62.47 127 ASP A N 1
ATOM 1019 C CA . ASP A 1 127 ? 17.906 -3.434 -1.331 1.00 62.47 127 ASP A CA 1
ATOM 1020 C C . ASP A 1 127 ? 18.110 -2.121 -2.108 1.00 62.47 127 ASP A C 1
ATOM 1022 O O . ASP A 1 127 ? 17.139 -1.435 -2.452 1.00 62.47 127 ASP A O 1
ATOM 1026 N N . VAL A 1 128 ? 19.358 -1.778 -2.451 1.00 62.03 128 VAL A N 1
ATOM 1027 C CA . VAL A 1 128 ? 19.658 -0.591 -3.270 1.00 62.03 128 VAL A CA 1
ATOM 1028 C C . VAL A 1 128 ? 19.166 -0.787 -4.708 1.00 62.03 128 VAL A C 1
ATOM 1030 O O . VAL A 1 128 ? 18.635 0.155 -5.306 1.00 62.03 128 VAL A O 1
ATOM 1033 N N . SER A 1 129 ? 19.265 -2.007 -5.248 1.00 74.81 129 SER A N 1
ATOM 1034 C CA . SER A 1 129 ? 18.759 -2.348 -6.580 1.00 74.81 129 SER A CA 1
ATOM 1035 C C . SER A 1 129 ? 17.235 -2.267 -6.646 1.00 74.81 129 SER A C 1
ATOM 1037 O O . SER A 1 129 ? 16.704 -1.596 -7.531 1.00 74.81 129 SER A O 1
ATOM 1039 N N . TYR A 1 130 ? 16.503 -2.836 -5.680 1.00 76.31 130 TYR A N 1
ATOM 1040 C CA . TYR A 1 130 ? 15.037 -2.788 -5.690 1.00 76.31 130 TYR A CA 1
ATOM 1041 C C . TYR A 1 130 ? 14.501 -1.362 -5.600 1.00 76.31 130 TYR A C 1
ATOM 1043 O O . TYR A 1 130 ? 13.560 -1.026 -6.317 1.00 76.31 130 TYR A O 1
ATOM 1051 N N . GLN A 1 131 ? 15.097 -0.503 -4.768 1.00 75.31 131 GLN A N 1
ATOM 1052 C CA . GLN A 1 131 ? 14.658 0.889 -4.643 1.00 75.31 131 GLN A CA 1
ATOM 1053 C C . GLN A 1 131 ? 14.921 1.698 -5.922 1.00 75.31 131 GLN A C 1
ATOM 1055 O O . GLN A 1 131 ? 14.051 2.448 -6.377 1.00 75.31 131 GLN A O 1
ATOM 1060 N N . GLU A 1 132 ? 16.091 1.527 -6.539 1.00 81.81 132 GLU A N 1
ATOM 1061 C CA . GLU A 1 132 ? 16.438 2.216 -7.784 1.00 81.81 132 GLU A CA 1
ATOM 1062 C C . GLU A 1 132 ? 15.589 1.704 -8.960 1.00 81.81 132 GLU A C 1
ATOM 1064 O O . GLU A 1 132 ? 15.018 2.504 -9.705 1.00 81.81 132 GLU A O 1
ATOM 1069 N N . VAL A 1 133 ? 15.405 0.385 -9.076 1.00 84.25 133 VAL A N 1
ATOM 1070 C CA . VAL A 1 133 ? 14.555 -0.243 -10.098 1.00 84.25 133 VAL A CA 1
ATOM 1071 C C . VAL A 1 133 ? 13.092 0.155 -9.912 1.00 84.25 133 VAL A C 1
ATOM 1073 O O . VAL A 1 133 ? 12.439 0.538 -10.879 1.00 84.25 133 VAL A O 1
ATOM 1076 N N . HIS A 1 134 ? 12.569 0.149 -8.685 1.00 84.81 134 HIS A N 1
ATOM 1077 C CA . HIS A 1 134 ? 11.191 0.554 -8.402 1.00 84.81 134 HIS A CA 1
ATOM 1078 C C . HIS A 1 134 ? 10.932 2.006 -8.823 1.00 84.81 134 HIS A C 1
ATOM 1080 O O . HIS A 1 134 ? 9.951 2.295 -9.513 1.00 84.81 134 HIS A O 1
ATOM 1086 N N . ARG A 1 135 ? 11.856 2.918 -8.495 1.00 83.12 135 ARG A N 1
ATOM 1087 C CA . ARG A 1 135 ? 11.786 4.325 -8.909 1.00 83.12 135 ARG A CA 1
ATOM 1088 C C . ARG A 1 135 ? 11.852 4.488 -10.429 1.00 83.12 135 ARG A C 1
ATOM 1090 O O . ARG A 1 135 ? 11.131 5.320 -10.983 1.00 83.12 135 ARG A O 1
ATOM 1097 N N . GLN A 1 136 ? 12.688 3.702 -11.104 1.00 83.38 136 GLN A N 1
ATOM 1098 C CA . GLN A 1 136 ? 12.784 3.702 -12.565 1.00 83.38 136 GLN A CA 1
ATOM 1099 C C . GLN A 1 136 ? 11.507 3.162 -13.224 1.00 83.38 136 GLN A C 1
ATOM 1101 O O . GLN A 1 136 ? 11.008 3.779 -14.164 1.00 83.38 136 GLN A O 1
ATOM 1106 N N . ILE A 1 137 ? 10.928 2.079 -12.700 1.00 88.75 137 ILE A N 1
ATOM 1107 C CA . ILE A 1 137 ? 9.670 1.500 -13.193 1.00 88.75 137 ILE A CA 1
ATOM 1108 C C . ILE A 1 137 ? 8.523 2.508 -13.066 1.00 88.75 137 ILE A C 1
ATOM 1110 O O . ILE A 1 137 ? 7.798 2.725 -14.036 1.00 88.75 137 ILE A O 1
ATOM 1114 N N . ILE A 1 138 ? 8.382 3.169 -11.911 1.00 87.62 138 ILE A N 1
ATOM 1115 C CA . ILE A 1 138 ? 7.333 4.181 -11.696 1.00 87.62 138 ILE A CA 1
ATOM 1116 C C . ILE A 1 138 ? 7.449 5.316 -12.717 1.00 87.62 138 ILE A C 1
ATOM 1118 O O . ILE A 1 138 ? 6.444 5.747 -13.284 1.00 87.62 138 ILE A O 1
ATOM 1122 N N . LEU A 1 139 ? 8.670 5.786 -12.981 1.00 87.31 139 LEU A N 1
ATOM 1123 C CA . LEU A 1 139 ? 8.889 6.839 -13.962 1.00 87.31 139 LEU A CA 1
ATOM 1124 C C . LEU A 1 139 ? 8.513 6.394 -15.374 1.00 87.31 139 LEU A C 1
ATOM 1126 O O . LEU A 1 139 ? 7.823 7.132 -16.073 1.00 87.31 139 LEU A O 1
ATOM 1130 N N . ILE A 1 140 ? 8.950 5.203 -15.784 1.00 90.38 140 ILE A N 1
ATOM 1131 C CA . ILE A 1 140 ? 8.650 4.664 -17.114 1.00 90.38 140 ILE A CA 1
ATOM 1132 C C . ILE A 1 140 ? 7.136 4.557 -17.299 1.00 90.38 140 ILE A C 1
ATOM 1134 O O . ILE A 1 140 ? 6.615 4.998 -18.319 1.00 90.38 140 ILE A O 1
ATOM 1138 N N . ILE A 1 141 ? 6.417 4.039 -16.302 1.00 92.94 141 ILE A N 1
ATOM 1139 C CA . ILE A 1 141 ? 4.957 3.919 -16.355 1.00 92.94 141 ILE A CA 1
ATOM 1140 C C . ILE A 1 141 ? 4.294 5.295 -16.488 1.00 92.94 141 ILE A C 1
ATOM 1142 O O . ILE A 1 141 ? 3.412 5.460 -17.329 1.00 92.94 141 ILE A O 1
ATOM 1146 N N . ASN A 1 142 ? 4.726 6.289 -15.709 1.00 90.69 142 ASN A N 1
ATOM 1147 C CA . ASN A 1 142 ? 4.160 7.637 -15.776 1.00 90.69 142 ASN A CA 1
ATOM 1148 C C . ASN A 1 142 ? 4.356 8.276 -17.162 1.00 90.69 142 ASN A C 1
ATOM 1150 O O . ASN A 1 142 ? 3.402 8.799 -17.735 1.00 90.69 142 ASN A O 1
ATOM 1154 N N . VAL A 1 143 ? 5.565 8.150 -17.722 1.00 92.00 143 VAL A N 1
ATOM 1155 C CA . VAL A 1 143 ? 5.894 8.641 -19.069 1.00 92.00 143 VAL A CA 1
ATOM 1156 C C . VAL A 1 143 ? 5.076 7.920 -20.142 1.00 92.00 143 VAL A C 1
ATOM 1158 O O . VAL A 1 143 ? 4.573 8.531 -21.080 1.00 92.00 143 VAL A O 1
ATOM 1161 N N . LEU A 1 144 ? 4.894 6.603 -20.022 1.00 94.12 144 LEU A N 1
ATOM 1162 C CA . LEU A 1 144 ? 4.090 5.846 -20.982 1.00 94.12 144 LEU A CA 1
ATOM 1163 C C . LEU A 1 144 ? 2.619 6.275 -20.954 1.00 94.12 144 LEU A C 1
ATOM 1165 O O . LEU A 1 144 ? 2.014 6.460 -22.012 1.00 94.12 144 LEU A O 1
ATOM 1169 N N . ILE A 1 145 ? 2.047 6.466 -19.763 1.00 94.62 145 ILE A N 1
ATOM 1170 C CA . ILE A 1 145 ? 0.654 6.896 -19.613 1.00 94.62 145 ILE A CA 1
ATOM 1171 C C . ILE A 1 145 ? 0.459 8.301 -20.189 1.00 94.62 145 ILE A C 1
ATOM 1173 O O . ILE A 1 145 ? -0.492 8.512 -20.944 1.00 94.62 145 ILE A O 1
ATOM 1177 N N . SER A 1 146 ? 1.347 9.254 -19.892 1.00 93.19 146 SER A N 1
ATOM 1178 C CA . SER A 1 146 ? 1.229 10.625 -20.404 1.00 93.19 146 SER A CA 1
ATOM 1179 C C . SER A 1 146 ? 1.348 10.679 -21.932 1.00 93.19 146 SER A C 1
ATOM 1181 O O . SER A 1 146 ? 0.510 11.292 -22.596 1.00 93.19 146 SER A O 1
ATOM 1183 N N . VAL A 1 147 ? 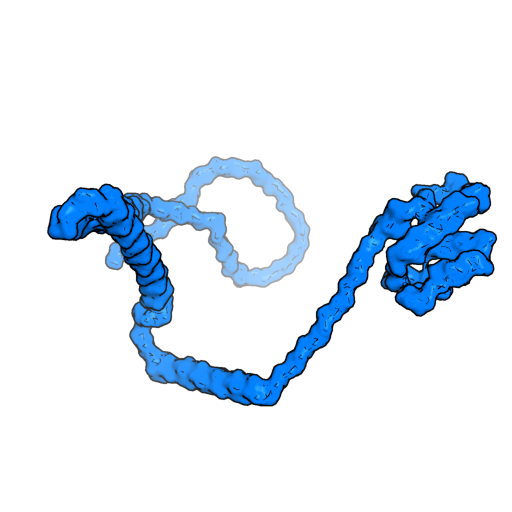2.312 9.957 -22.512 1.00 93.69 147 VAL A N 1
ATOM 1184 C CA . VAL A 1 147 ? 2.525 9.859 -23.964 1.00 93.69 147 VAL A CA 1
ATOM 1185 C C . VAL A 1 147 ? 1.302 9.265 -24.662 1.00 93.69 147 VAL A C 1
ATOM 1187 O O . VAL A 1 147 ? 0.832 9.826 -25.656 1.00 93.69 147 VAL A O 1
ATOM 1190 N N . VAL A 1 148 ? 0.742 8.168 -24.138 1.00 94.62 148 VAL A N 1
ATOM 1191 C CA . VAL A 1 148 ? -0.456 7.535 -24.709 1.00 94.62 148 VAL A CA 1
ATOM 1192 C C . VAL A 1 148 ? -1.662 8.468 -24.600 1.00 94.62 148 VAL A C 1
ATOM 1194 O O . VAL A 1 148 ? -2.314 8.723 -25.614 1.00 94.62 148 VAL A O 1
ATOM 1197 N N . CYS A 1 149 ? -1.922 9.043 -23.423 1.00 94.06 149 CYS A N 1
ATOM 1198 C CA . CYS A 1 149 ? -3.030 9.976 -23.210 1.00 94.06 149 CYS A CA 1
ATOM 1199 C C . CYS A 1 149 ? -2.962 11.173 -24.167 1.00 94.06 149 CYS A C 1
ATOM 1201 O O . CYS A 1 149 ? -3.950 11.494 -24.831 1.00 94.06 149 CYS A O 1
ATOM 1203 N N . CYS A 1 150 ? -1.793 11.799 -24.305 1.00 92.75 150 CYS A N 1
ATOM 1204 C CA . CYS A 1 150 ? -1.613 12.927 -25.211 1.00 92.75 150 CYS A CA 1
ATOM 1205 C C . CYS A 1 150 ? -1.706 12.516 -26.684 1.00 92.75 150 CYS A C 1
ATOM 1207 O O . CYS A 1 150 ? -2.305 13.245 -27.474 1.00 92.75 150 CYS A O 1
ATOM 1209 N N . SER A 1 151 ? -1.196 11.340 -27.061 1.00 91.38 151 SER A N 1
ATOM 1210 C CA . SER A 1 151 ? -1.323 10.834 -28.434 1.00 91.38 151 SER A CA 1
ATOM 1211 C C . SER A 1 151 ? -2.788 10.618 -28.837 1.00 91.38 151 SER A C 1
ATOM 1213 O O . SER A 1 151 ? -3.201 11.074 -29.905 1.00 91.38 151 SER A O 1
ATOM 1215 N N . VAL A 1 152 ? -3.599 10.008 -27.961 1.00 93.75 152 VAL A N 1
ATOM 1216 C CA . VAL A 1 152 ? -5.032 9.768 -28.185 1.00 93.75 152 VAL A CA 1
ATOM 1217 C C . VAL A 1 152 ? -5.796 11.088 -28.206 1.00 93.75 152 VAL A C 1
ATOM 1219 O O . VAL A 1 152 ? -6.623 11.302 -29.091 1.00 93.75 152 VAL A O 1
ATOM 1222 N N . PHE A 1 153 ? -5.492 12.004 -27.286 1.00 93.94 153 PHE A N 1
ATOM 1223 C CA . PHE A 1 153 ? -6.123 13.320 -27.246 1.00 93.94 153 PHE A CA 1
ATOM 1224 C C . PHE A 1 153 ? -5.868 14.118 -28.534 1.00 93.94 153 PHE A C 1
ATOM 1226 O O . PHE A 1 153 ? -6.813 14.603 -29.159 1.00 93.94 153 PHE A O 1
ATOM 1233 N N . ILE A 1 154 ? -4.610 14.189 -28.988 1.00 92.88 154 ILE A N 1
ATOM 1234 C CA . ILE A 1 154 ? -4.244 14.868 -30.241 1.00 92.88 154 ILE A CA 1
ATOM 1235 C C . ILE A 1 154 ? -4.898 14.175 -31.439 1.00 92.88 154 ILE A C 1
ATOM 1237 O O . ILE A 1 154 ? -5.396 14.847 -32.341 1.00 92.88 154 ILE A O 1
ATOM 1241 N N . TRP A 1 155 ? -4.951 12.842 -31.449 1.00 92.50 155 TRP A N 1
ATOM 1242 C CA . TRP A 1 155 ? -5.603 12.076 -32.510 1.00 92.50 155 TRP A CA 1
ATOM 1243 C C . TRP A 1 155 ? -7.100 12.382 -32.621 1.00 92.50 155 TRP A C 1
ATOM 1245 O O . TRP A 1 155 ? -7.609 12.594 -33.725 1.00 92.50 155 TRP A O 1
ATOM 1255 N N . VAL A 1 156 ? -7.803 12.432 -31.487 1.00 92.62 156 VAL A N 1
ATOM 1256 C CA . VAL A 1 156 ? -9.230 12.774 -31.430 1.00 92.62 156 VAL A CA 1
ATOM 1257 C C . VAL A 1 156 ? -9.450 14.231 -31.845 1.00 92.62 156 VAL A C 1
ATOM 1259 O O . VAL A 1 156 ? -10.330 14.497 -32.663 1.00 92.62 156 VAL A O 1
ATOM 1262 N N . ALA A 1 157 ? -8.623 15.168 -31.375 1.00 92.00 157 ALA A N 1
ATOM 1263 C CA . ALA A 1 157 ? -8.709 16.581 -31.752 1.00 92.00 157 ALA A CA 1
ATOM 1264 C C . ALA A 1 157 ? -8.467 16.799 -33.259 1.00 92.00 157 ALA A C 1
ATOM 1266 O O . ALA A 1 157 ? -9.208 17.519 -33.933 1.00 92.00 157 ALA A O 1
ATOM 1267 N N . ALA A 1 158 ? -7.488 16.097 -33.832 1.00 91.00 158 ALA A N 1
ATOM 1268 C CA . ALA A 1 158 ? -7.170 16.128 -35.257 1.00 91.00 158 ALA A CA 1
ATOM 1269 C C . ALA A 1 158 ? -8.048 15.180 -36.104 1.00 91.00 158 ALA A C 1
ATOM 1271 O O . ALA A 1 158 ? -7.723 14.904 -37.260 1.00 91.00 158 ALA A O 1
ATOM 1272 N N . ARG A 1 159 ? -9.194 14.708 -35.579 1.00 90.81 159 ARG A N 1
ATOM 1273 C CA . ARG A 1 159 ? -10.176 13.867 -36.300 1.00 90.81 159 ARG A CA 1
ATOM 1274 C C . ARG A 1 159 ? -10.549 14.416 -37.678 1.00 90.81 159 ARG A C 1
ATOM 1276 O O . ARG A 1 159 ? -10.793 13.636 -38.592 1.00 90.81 159 ARG A O 1
ATOM 1283 N N . HIS A 1 160 ? -10.628 15.735 -37.801 1.00 90.69 160 HIS A N 1
ATOM 1284 C CA . HIS A 1 160 ? -11.055 16.441 -39.005 1.00 90.69 160 HIS A CA 1
ATOM 1285 C C . HIS A 1 160 ? -9.941 16.591 -40.061 1.00 90.69 160 HIS A C 1
ATOM 1287 O O . HIS A 1 160 ? -10.198 17.093 -41.150 1.00 90.69 160 HIS A O 1
ATOM 1293 N N . TRP A 1 161 ? -8.704 16.169 -39.761 1.00 88.81 161 TRP A N 1
ATOM 1294 C CA . TRP A 1 161 ? -7.551 16.276 -40.660 1.00 88.81 161 TRP A CA 1
ATOM 1295 C C . TRP A 1 161 ? -7.293 14.942 -41.369 1.00 88.81 161 TRP A C 1
ATOM 1297 O O . TRP A 1 161 ? -7.607 13.866 -40.861 1.00 88.81 161 TRP A O 1
ATOM 1307 N N . SER A 1 162 ? -6.675 15.000 -42.553 1.00 91.31 162 SER A N 1
ATOM 1308 C CA . SER A 1 162 ? -6.286 13.808 -43.319 1.00 91.31 162 SER A CA 1
ATOM 1309 C C . SER A 1 162 ? -5.384 12.875 -42.500 1.00 91.31 162 SER A C 1
ATOM 1311 O O . SER A 1 162 ? -4.506 13.358 -41.780 1.00 91.31 162 SER A O 1
ATOM 1313 N N . ALA A 1 163 ? -5.524 11.560 -42.697 1.00 87.81 163 ALA A N 1
ATOM 1314 C CA . ALA A 1 163 ? -4.774 10.526 -41.978 1.00 87.81 163 ALA A CA 1
ATOM 1315 C C . ALA A 1 163 ? -3.255 10.789 -41.820 1.00 87.81 163 ALA A C 1
ATOM 1317 O O . ALA A 1 163 ? -2.784 10.702 -40.686 1.00 87.81 163 ALA A O 1
ATOM 1318 N N . PRO A 1 164 ? -2.484 11.180 -42.860 1.00 91.19 164 PRO A N 1
ATOM 1319 C CA . PRO A 1 164 ? -1.046 11.432 -42.703 1.00 91.19 164 PRO A CA 1
ATOM 1320 C C . PRO A 1 164 ? -0.731 12.661 -41.837 1.00 91.19 164 PRO A C 1
ATOM 1322 O O . PRO A 1 164 ? 0.175 12.617 -41.010 1.00 91.19 164 PRO A O 1
ATOM 1325 N N . LYS A 1 165 ? -1.505 13.748 -41.965 1.00 91.31 165 LYS A N 1
ATOM 1326 C CA . LYS A 1 165 ? -1.331 14.959 -41.141 1.00 91.31 165 LYS A CA 1
ATOM 1327 C C . LYS A 1 165 ? -1.682 14.692 -39.677 1.00 91.31 165 LYS A C 1
ATOM 1329 O O . LYS A 1 165 ? -0.988 15.165 -38.784 1.00 91.31 165 LYS A O 1
ATOM 1334 N N . ARG A 1 166 ? -2.730 13.896 -39.439 1.00 90.75 166 ARG A N 1
ATOM 1335 C CA . ARG A 1 166 ? -3.139 13.467 -38.097 1.00 90.75 166 ARG A CA 1
ATOM 1336 C C . ARG A 1 166 ? -2.058 12.622 -37.427 1.00 90.75 166 ARG A C 1
ATOM 1338 O O . ARG A 1 166 ? -1.691 12.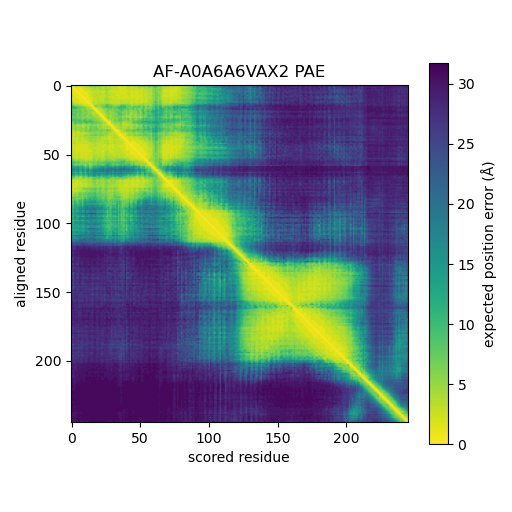919 -36.298 1.00 90.75 166 ARG A O 1
ATOM 1345 N N . LEU A 1 167 ? -1.522 11.630 -38.144 1.00 91.19 167 LEU A N 1
ATOM 1346 C CA . LEU A 1 167 ? -0.411 10.794 -37.676 1.00 91.19 167 LEU A CA 1
ATOM 1347 C C . LEU A 1 167 ? 0.827 11.634 -37.343 1.00 91.19 167 LEU A C 1
ATOM 1349 O O . LEU A 1 167 ? 1.413 11.465 -36.277 1.00 91.19 167 LEU A O 1
ATOM 1353 N N . GLY A 1 168 ? 1.193 12.569 -38.225 1.00 93.25 168 GLY A N 1
ATOM 1354 C CA . GLY A 1 168 ? 2.332 13.458 -38.002 1.00 93.25 168 GLY A CA 1
ATOM 1355 C C . GLY A 1 168 ? 2.161 14.339 -36.763 1.00 93.25 168 GLY A C 1
ATOM 1356 O O . GLY A 1 168 ? 3.096 14.469 -35.975 1.00 93.25 168 GLY A O 1
ATOM 1357 N N . LEU A 1 169 ? 0.964 14.891 -36.536 1.00 91.12 169 LEU A N 1
ATOM 1358 C CA . LEU A 1 169 ? 0.677 15.710 -35.354 1.00 91.12 169 LEU A CA 1
ATOM 1359 C C . LEU A 1 169 ? 0.688 14.900 -34.058 1.00 91.12 169 LEU A C 1
ATOM 1361 O O . LEU A 1 169 ? 1.290 15.332 -33.078 1.00 91.12 169 LEU A O 1
ATOM 1365 N N . SER A 1 170 ? 0.051 13.727 -34.038 1.00 93.44 170 SER A N 1
ATOM 1366 C CA . SER A 1 170 ? 0.008 12.900 -32.830 1.00 93.44 170 SER A CA 1
ATOM 1367 C C . SER A 1 170 ? 1.390 12.369 -32.452 1.00 93.44 170 SER A C 1
ATOM 1369 O O . SER A 1 170 ? 1.734 12.397 -31.276 1.00 93.44 170 SER A O 1
ATOM 1371 N N . LEU A 1 171 ? 2.196 11.948 -33.437 1.00 91.88 171 LEU A N 1
ATOM 1372 C CA . LEU A 1 171 ? 3.550 11.432 -33.209 1.00 91.88 171 LEU A CA 1
ATOM 1373 C C . LEU A 1 171 ? 4.521 12.534 -32.756 1.00 91.88 171 LEU A C 1
ATOM 1375 O O . LEU A 1 171 ? 5.327 12.327 -31.852 1.00 91.88 171 LEU A O 1
ATOM 1379 N N . SER A 1 172 ? 4.443 13.719 -33.370 1.00 94.12 172 SER A N 1
ATOM 1380 C CA . SER A 1 172 ? 5.298 14.852 -32.994 1.00 94.12 172 SER A CA 1
ATOM 1381 C C . SER A 1 172 ? 4.923 15.429 -31.629 1.00 94.12 172 SER A C 1
ATOM 1383 O O . SER A 1 172 ? 5.807 15.680 -30.812 1.00 94.12 172 SER A O 1
ATOM 1385 N N . GLY A 1 173 ? 3.627 15.572 -31.336 1.00 92.19 173 GLY A N 1
ATOM 1386 C CA . GLY A 1 173 ? 3.155 16.049 -30.038 1.00 92.19 173 GLY A CA 1
ATOM 1387 C C . GLY A 1 173 ? 3.519 15.103 -28.894 1.00 92.19 173 GLY A C 1
ATOM 1388 O O . GLY A 1 173 ? 4.032 15.552 -27.872 1.00 92.19 173 GLY A O 1
ATOM 1389 N N . SER A 1 174 ? 3.342 13.791 -29.078 1.00 93.94 174 SER A N 1
ATOM 1390 C CA . SER A 1 174 ? 3.733 12.806 -28.065 1.00 93.94 174 SER A CA 1
ATOM 1391 C C . SER A 1 174 ? 5.255 12.737 -27.879 1.00 93.94 174 SER A C 1
ATOM 1393 O O . SER A 1 174 ? 5.733 12.601 -26.755 1.00 93.94 174 SER A O 1
ATOM 1395 N N . GLY A 1 175 ? 6.029 12.890 -28.961 1.00 93.50 175 GLY A N 1
ATOM 1396 C CA . GLY A 1 175 ? 7.492 12.936 -28.909 1.00 93.50 175 GLY A CA 1
ATOM 1397 C C . GLY A 1 175 ? 8.032 14.133 -28.120 1.00 93.50 175 GLY A C 1
ATOM 1398 O O . GLY A 1 175 ? 8.937 13.968 -27.304 1.00 93.50 175 GLY A O 1
ATOM 1399 N N . LEU A 1 176 ? 7.454 15.326 -28.300 1.00 95.19 176 LEU A N 1
ATOM 1400 C CA . LEU A 1 176 ? 7.847 16.516 -27.534 1.00 95.19 176 LEU A CA 1
ATOM 1401 C C . LEU A 1 176 ? 7.583 16.352 -26.033 1.00 95.19 176 LEU A C 1
ATOM 1403 O O . LEU A 1 176 ? 8.411 16.754 -25.218 1.00 95.19 176 LEU A O 1
ATOM 1407 N N . ILE A 1 177 ? 6.460 15.728 -25.673 1.00 93.94 177 ILE A N 1
ATOM 1408 C CA . ILE A 1 177 ? 6.091 15.470 -24.275 1.00 93.94 177 ILE A CA 1
ATOM 1409 C C . ILE A 1 177 ? 7.058 14.466 -23.644 1.00 93.94 177 ILE A C 1
ATOM 1411 O O . ILE A 1 177 ? 7.588 14.732 -22.567 1.00 93.94 177 ILE A O 1
ATOM 1415 N N . ALA A 1 178 ? 7.384 13.381 -24.354 1.00 91.94 178 ALA A N 1
ATOM 1416 C CA . ALA A 1 178 ? 8.373 12.409 -23.896 1.00 91.94 178 ALA A CA 1
ATOM 1417 C C . ALA A 1 178 ? 9.746 13.060 -23.637 1.00 91.94 178 ALA A C 1
ATOM 1419 O O . ALA A 1 178 ? 10.369 12.825 -22.601 1.00 91.94 178 ALA A O 1
ATOM 1420 N N . VAL A 1 179 ? 10.214 13.928 -24.545 1.00 94.94 179 VAL A N 1
ATOM 1421 C CA . VAL A 1 179 ? 11.478 14.663 -24.359 1.00 94.94 179 VAL A CA 1
ATOM 1422 C C . VAL A 1 179 ? 11.398 15.599 -23.151 1.00 94.94 179 VAL A C 1
ATOM 1424 O O . VAL A 1 179 ? 12.332 15.635 -22.348 1.00 94.94 179 VAL A O 1
ATOM 1427 N N . ALA A 1 180 ? 10.293 16.332 -22.993 1.00 94.56 180 ALA A N 1
ATOM 1428 C CA . ALA A 1 180 ? 10.105 17.247 -21.872 1.00 94.56 180 ALA A CA 1
ATOM 1429 C C . ALA A 1 180 ? 10.175 16.517 -20.521 1.00 94.56 180 ALA A C 1
ATOM 1431 O O . ALA A 1 180 ? 10.894 16.956 -19.622 1.00 94.56 180 ALA A O 1
ATOM 1432 N N . GLU A 1 181 ? 9.506 15.373 -20.385 1.00 91.56 181 GLU A N 1
ATOM 1433 C CA . GLU A 1 181 ? 9.516 14.588 -19.147 1.00 91.56 181 GLU A CA 1
ATOM 1434 C C . GLU A 1 181 ? 10.902 14.026 -18.815 1.00 91.56 181 GLU A C 1
ATOM 1436 O O . GLU A 1 181 ? 11.360 14.125 -17.672 1.00 91.56 181 GLU A O 1
ATOM 1441 N N . VAL A 1 182 ? 11.621 13.514 -19.818 1.00 90.25 182 VAL A N 1
ATOM 1442 C CA . VAL A 1 182 ? 12.999 13.031 -19.645 1.00 90.25 182 VAL A CA 1
ATOM 1443 C C . VAL A 1 182 ? 13.923 14.164 -19.194 1.00 90.25 182 VAL A C 1
ATOM 1445 O O . VAL A 1 182 ? 14.775 13.962 -18.324 1.00 90.25 182 VAL A O 1
ATOM 1448 N N . VAL A 1 183 ? 13.764 15.372 -19.742 1.00 94.38 183 VAL A N 1
ATOM 1449 C CA . VAL A 1 183 ? 14.535 16.552 -19.320 1.00 94.38 183 VAL A CA 1
ATOM 1450 C C . VAL A 1 183 ? 14.200 16.945 -17.881 1.00 94.38 183 VAL A C 1
ATOM 1452 O O . VAL A 1 183 ? 15.123 17.192 -17.102 1.00 94.38 183 VAL A O 1
ATOM 1455 N N . ILE A 1 184 ? 12.918 16.956 -17.498 1.00 92.06 184 ILE A N 1
ATOM 1456 C CA . ILE A 1 184 ? 12.478 17.260 -16.126 1.00 92.06 184 ILE A CA 1
ATOM 1457 C C . ILE A 1 184 ? 13.101 16.272 -15.135 1.00 92.06 184 ILE A C 1
ATOM 1459 O O . ILE A 1 184 ? 13.679 16.690 -14.128 1.00 92.06 184 ILE A O 1
ATOM 1463 N N . TYR A 1 185 ? 13.060 14.973 -15.435 1.00 88.88 185 TYR A N 1
ATOM 1464 C CA . TYR A 1 185 ? 13.647 13.954 -14.569 1.00 88.88 185 TYR A CA 1
ATOM 1465 C C . TYR A 1 185 ? 15.170 14.053 -14.483 1.00 88.88 185 TYR A C 1
ATOM 1467 O O . TYR A 1 185 ? 15.736 14.025 -13.389 1.00 88.88 185 TYR A O 1
ATOM 1475 N N . ASN A 1 186 ? 15.849 14.220 -15.621 1.00 88.69 186 ASN A N 1
ATOM 1476 C CA . ASN A 1 186 ? 17.295 14.424 -15.638 1.00 88.69 186 ASN A CA 1
ATOM 1477 C C . ASN A 1 186 ? 17.690 15.681 -14.851 1.00 88.69 186 ASN A C 1
ATOM 1479 O O . ASN A 1 186 ? 18.693 15.674 -14.133 1.00 88.69 186 ASN A O 1
ATOM 1483 N N . GLY A 1 187 ? 16.885 16.742 -14.931 1.00 93.25 187 GLY A N 1
ATOM 1484 C CA . GLY A 1 187 ? 17.026 17.945 -14.116 1.00 93.25 187 GLY A CA 1
ATOM 1485 C C . GLY A 1 187 ? 16.866 17.661 -12.621 1.00 93.25 187 GLY A C 1
ATOM 1486 O O . GLY A 1 187 ? 17.722 18.057 -11.828 1.00 93.25 187 GLY A O 1
ATOM 1487 N N . TYR A 1 188 ? 15.825 16.923 -12.234 1.00 90.00 188 TYR A N 1
ATOM 1488 C CA . TYR A 1 188 ? 15.580 16.509 -10.850 1.00 90.00 188 TYR A CA 1
ATOM 1489 C C . TYR A 1 188 ? 16.735 15.672 -10.283 1.00 90.00 188 TYR A C 1
ATOM 1491 O O . TYR A 1 188 ? 17.261 15.983 -9.214 1.00 90.00 188 TYR A O 1
ATOM 1499 N N . VAL A 1 189 ? 17.199 14.660 -11.024 1.00 88.25 189 VAL A N 1
ATOM 1500 C CA . VAL A 1 189 ? 18.326 13.806 -10.618 1.00 88.25 189 VAL A CA 1
ATOM 1501 C C . VAL A 1 189 ? 19.602 14.628 -10.445 1.00 88.25 189 VAL A C 1
ATOM 1503 O O . VAL A 1 189 ? 20.327 14.434 -9.469 1.00 88.25 189 VAL A O 1
ATOM 1506 N N . ARG A 1 190 ? 19.881 15.573 -11.353 1.00 91.25 190 ARG A N 1
ATOM 1507 C CA . ARG A 1 190 ? 21.029 16.484 -11.222 1.00 91.25 190 ARG A CA 1
ATOM 1508 C C . ARG A 1 190 ? 20.930 17.341 -9.958 1.00 91.25 190 ARG A C 1
ATOM 1510 O O . ARG A 1 190 ? 21.919 17.427 -9.235 1.00 91.25 190 ARG A O 1
ATOM 1517 N N . ARG A 1 191 ? 19.756 17.905 -9.652 1.00 92.12 191 ARG A N 1
ATOM 1518 C CA . ARG A 1 191 ? 19.543 18.701 -8.429 1.00 92.12 191 ARG A CA 1
ATOM 1519 C C . ARG A 1 191 ? 19.703 17.878 -7.154 1.00 92.12 191 ARG A C 1
ATOM 1521 O O . ARG A 1 191 ? 20.357 18.334 -6.226 1.00 92.12 191 ARG A O 1
ATOM 1528 N N . ILE A 1 192 ? 19.189 16.649 -7.117 1.00 89.69 192 ILE A N 1
ATOM 1529 C CA . ILE A 1 192 ? 19.393 15.759 -5.963 1.00 89.69 192 ILE A CA 1
ATOM 1530 C C . ILE A 1 192 ? 20.866 15.413 -5.778 1.00 89.69 192 ILE A C 1
ATOM 1532 O O . ILE A 1 192 ? 21.365 15.419 -4.655 1.00 89.69 192 ILE A O 1
ATOM 1536 N N . LYS A 1 193 ? 21.582 15.122 -6.868 1.00 88.88 193 LYS A N 1
ATOM 1537 C CA . LYS A 1 193 ? 23.027 14.873 -6.801 1.00 88.88 193 LYS A CA 1
ATOM 1538 C C . LYS A 1 193 ? 23.768 16.092 -6.246 1.00 88.88 193 LYS A C 1
ATOM 1540 O O . LYS A 1 193 ? 24.641 15.919 -5.404 1.00 88.88 193 LYS A O 1
ATOM 1545 N N . GLN A 1 194 ? 23.395 17.303 -6.664 1.00 90.31 194 GLN A N 1
ATOM 1546 C CA . GLN A 1 194 ? 23.959 18.552 -6.139 1.00 90.31 194 GLN A CA 1
ATOM 1547 C C . GLN A 1 194 ? 23.670 18.730 -4.641 1.00 90.31 194 GLN A C 1
ATOM 1549 O O . GLN A 1 194 ? 24.608 18.950 -3.883 1.00 90.31 194 GLN A O 1
ATOM 1554 N N . ALA A 1 195 ? 22.427 18.518 -4.197 1.00 87.19 195 ALA A N 1
ATOM 1555 C CA . ALA A 1 195 ? 22.053 18.613 -2.784 1.00 87.19 195 ALA A CA 1
ATOM 1556 C C . ALA A 1 195 ? 22.837 17.622 -1.905 1.00 87.19 195 ALA A C 1
ATOM 1558 O O . ALA A 1 195 ? 23.411 18.011 -0.893 1.00 87.19 195 ALA A O 1
ATOM 1559 N N . LYS A 1 196 ? 22.974 16.362 -2.340 1.00 86.81 196 LYS A N 1
ATOM 1560 C CA . LYS A 1 196 ? 23.778 15.355 -1.623 1.00 86.81 196 LYS A CA 1
ATOM 1561 C C . LYS A 1 196 ? 25.263 15.724 -1.560 1.00 86.81 196 LYS A C 1
ATOM 1563 O O . LYS A 1 196 ? 25.932 15.432 -0.573 1.00 86.81 196 LYS A O 1
ATOM 1568 N N . LEU A 1 197 ? 25.807 16.335 -2.616 1.00 86.38 197 LEU A N 1
ATOM 1569 C CA . LEU A 1 197 ? 27.193 16.818 -2.623 1.00 86.38 197 LEU A CA 1
ATOM 1570 C C . LEU A 1 197 ? 27.386 18.006 -1.675 1.00 86.38 197 LEU A C 1
ATOM 1572 O O . LEU A 1 197 ? 28.439 18.114 -1.053 1.00 86.38 197 LEU A O 1
ATOM 1576 N N . GLU A 1 198 ? 26.395 18.887 -1.559 1.00 88.00 198 GLU A N 1
ATOM 1577 C CA . GLU A 1 198 ? 26.405 20.007 -0.614 1.00 88.00 198 GLU A CA 1
ATOM 1578 C C . GLU A 1 198 ? 26.236 19.545 0.838 1.00 88.00 198 GLU A C 1
ATOM 1580 O O . GLU A 1 198 ? 26.918 20.061 1.720 1.00 88.00 198 GLU A O 1
ATOM 1585 N N . GLU A 1 199 ? 25.403 18.535 1.093 1.00 80.25 199 GLU A N 1
ATOM 1586 C CA . GLU A 1 199 ? 25.245 17.918 2.416 1.00 80.25 199 GLU A CA 1
ATOM 1587 C C . GLU A 1 199 ? 26.526 17.226 2.880 1.00 80.25 199 GLU A C 1
ATOM 1589 O O . GLU A 1 199 ? 26.980 17.478 3.992 1.00 80.25 199 GLU A O 1
ATOM 1594 N N . LYS A 1 200 ? 27.185 16.448 2.010 1.00 78.75 200 LYS A N 1
ATOM 1595 C CA . LYS A 1 200 ? 28.469 15.793 2.328 1.00 78.75 200 LYS A CA 1
ATOM 1596 C C . LYS A 1 200 ? 29.592 16.772 2.682 1.00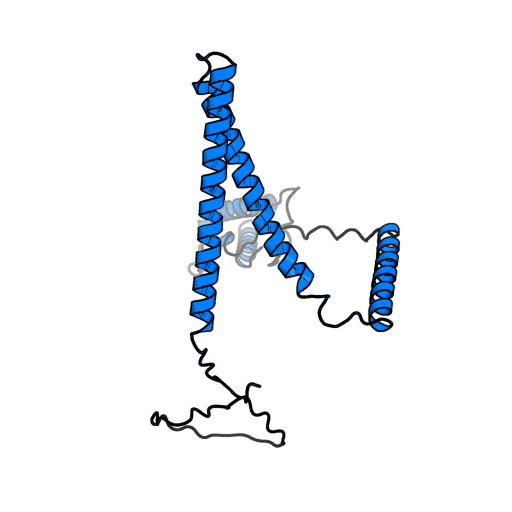 78.75 200 LYS A C 1
ATOM 1598 O O . LYS A 1 200 ? 30.551 16.384 3.342 1.00 78.75 200 LYS A O 1
ATOM 1603 N N . LYS A 1 201 ? 29.506 18.027 2.227 1.00 81.69 201 LYS A N 1
ATOM 1604 C CA . LYS A 1 201 ? 30.486 19.076 2.550 1.00 81.69 201 LYS A CA 1
ATOM 1605 C C . LYS A 1 201 ? 30.288 19.672 3.943 1.00 81.69 201 LYS A C 1
ATOM 1607 O O . LYS A 1 201 ? 31.204 20.328 4.429 1.00 81.69 201 LYS A O 1
ATOM 1612 N N . LYS A 1 202 ? 29.130 19.478 4.584 1.00 77.19 202 LYS A N 1
ATOM 1613 C CA . LYS A 1 202 ? 28.881 19.953 5.949 1.00 77.19 202 LYS A CA 1
ATOM 1614 C C . LYS A 1 202 ? 29.500 18.943 6.925 1.00 77.19 202 LYS A C 1
ATOM 1616 O O . LYS A 1 202 ? 29.013 17.818 6.995 1.00 77.19 202 LYS A O 1
ATOM 1621 N N . PRO A 1 203 ? 30.576 19.286 7.657 1.00 65.50 203 PRO A N 1
ATOM 1622 C CA . PRO A 1 203 ? 31.154 18.362 8.623 1.00 65.50 203 PRO A CA 1
ATOM 1623 C C . PRO A 1 203 ? 30.151 18.110 9.755 1.00 65.50 203 PRO A C 1
ATOM 1625 O O . PRO A 1 203 ? 29.743 19.037 10.455 1.00 65.50 203 PRO A O 1
ATOM 1628 N N . GLU A 1 204 ? 29.746 16.853 9.932 1.00 64.31 204 GLU A N 1
ATOM 1629 C CA . GLU A 1 204 ? 28.880 16.440 11.035 1.00 64.31 204 GLU A CA 1
ATOM 1630 C C . GLU A 1 204 ? 29.645 16.533 12.362 1.00 64.31 204 GLU A C 1
ATOM 1632 O O . GLU A 1 204 ? 30.523 15.717 12.657 1.00 64.31 204 GLU A O 1
ATOM 1637 N N . ILE A 1 205 ? 29.306 17.519 13.196 1.00 66.62 205 ILE A N 1
ATOM 1638 C CA . ILE A 1 205 ? 29.796 17.585 14.576 1.00 66.62 205 ILE A CA 1
ATOM 1639 C C . ILE A 1 205 ? 28.976 16.590 15.399 1.00 66.62 205 ILE A C 1
ATOM 1641 O O . ILE A 1 205 ? 27.916 16.911 15.934 1.00 66.62 205 ILE A O 1
ATOM 1645 N N . LYS A 1 206 ? 29.457 15.348 15.488 1.00 63.69 206 LYS A N 1
ATOM 1646 C CA . LYS A 1 206 ? 28.864 14.333 16.365 1.00 63.69 206 LYS A CA 1
ATOM 1647 C C . LYS A 1 206 ? 29.236 14.651 17.813 1.00 63.69 206 LYS A C 1
ATOM 1649 O O . LYS A 1 206 ? 30.353 14.377 18.250 1.00 63.69 206 LYS A O 1
ATOM 1654 N N . LYS A 1 207 ? 28.305 15.257 18.553 1.00 57.50 207 LYS A N 1
ATOM 1655 C CA . LYS A 1 207 ? 28.421 15.453 20.003 1.00 57.50 207 LYS A CA 1
ATOM 1656 C C . LYS A 1 207 ? 28.195 14.101 20.681 1.00 57.50 207 LYS A C 1
ATOM 1658 O O . LYS A 1 207 ? 27.123 13.520 20.550 1.00 57.50 207 LYS A O 1
ATOM 1663 N N . ILE A 1 208 ? 29.212 13.584 21.364 1.00 65.69 208 ILE A N 1
ATOM 1664 C CA . ILE A 1 208 ? 29.077 12.395 22.214 1.00 65.69 208 ILE A CA 1
ATOM 1665 C C . ILE A 1 208 ? 28.250 12.840 23.417 1.00 65.69 208 ILE A C 1
ATOM 1667 O O . ILE A 1 208 ? 28.713 13.669 24.196 1.00 65.69 208 ILE A O 1
ATOM 1671 N N . ILE A 1 209 ? 27.001 12.382 23.494 1.00 65.12 209 ILE A N 1
ATOM 1672 C CA . ILE A 1 209 ? 26.059 12.861 24.510 1.00 65.12 209 ILE A CA 1
ATOM 1673 C C . ILE A 1 209 ? 26.319 12.139 25.833 1.00 65.12 209 ILE A C 1
ATOM 1675 O O . ILE A 1 209 ? 26.339 12.797 26.860 1.00 65.12 209 ILE A O 1
ATOM 1679 N N . GLU A 1 210 ? 26.666 10.850 25.811 1.00 46.69 210 GLU A N 1
ATOM 1680 C CA . GLU A 1 210 ? 27.071 10.110 27.008 1.00 46.69 210 GLU A CA 1
ATOM 1681 C C . GLU A 1 210 ? 28.031 8.976 26.640 1.00 46.69 210 GLU A C 1
ATOM 1683 O O . GLU A 1 210 ? 27.711 8.103 25.832 1.00 46.69 210 GLU A O 1
ATOM 1688 N N . SER A 1 211 ? 29.225 8.977 27.232 1.00 68.19 211 SER A N 1
ATOM 1689 C CA . SER A 1 211 ? 30.083 7.795 27.271 1.00 68.19 211 SER A CA 1
ATOM 1690 C C . SER A 1 211 ? 29.836 7.082 28.593 1.00 68.19 211 SER A C 1
ATOM 1692 O O . SER A 1 211 ? 30.319 7.530 29.632 1.00 68.19 211 SER A O 1
ATOM 1694 N N . TRP A 1 212 ? 29.096 5.978 28.565 1.00 55.19 212 TRP A N 1
ATOM 1695 C CA . TRP A 1 212 ? 29.034 5.077 29.709 1.00 55.19 212 TRP A CA 1
ATOM 1696 C C . TRP A 1 212 ? 30.390 4.381 29.843 1.00 55.19 212 TRP A C 1
ATOM 1698 O O . TRP A 1 212 ? 30.741 3.509 29.047 1.00 55.19 212 TRP A O 1
ATOM 1708 N N . VAL A 1 213 ? 31.186 4.816 30.820 1.00 55.56 213 VAL A N 1
ATOM 1709 C CA . VAL A 1 213 ? 32.377 4.088 31.261 1.00 55.56 213 VAL A CA 1
ATOM 1710 C C . VAL A 1 213 ? 31.882 2.994 32.196 1.00 55.56 213 VAL A C 1
ATOM 1712 O O . VAL A 1 213 ? 31.444 3.268 33.309 1.00 55.56 213 VAL A O 1
ATOM 1715 N N . ILE A 1 214 ? 31.899 1.753 31.719 1.00 44.31 214 ILE A N 1
ATOM 1716 C CA . ILE A 1 214 ? 31.684 0.578 32.561 1.00 44.31 214 ILE A CA 1
ATOM 1717 C C . ILE A 1 214 ? 33.009 0.337 33.276 1.00 44.31 214 ILE A C 1
ATOM 1719 O O . ILE A 1 214 ? 33.898 -0.312 32.728 1.00 44.31 214 ILE A O 1
ATOM 1723 N N . ASP A 1 215 ? 33.160 0.916 34.465 1.00 39.09 215 ASP A N 1
ATOM 1724 C CA . ASP A 1 215 ? 34.231 0.525 35.371 1.00 39.09 215 ASP A CA 1
ATOM 1725 C C . ASP A 1 215 ? 33.720 -0.647 36.212 1.00 39.09 215 ASP A C 1
ATOM 1727 O O . ASP A 1 215 ? 32.756 -0.537 36.972 1.00 39.09 215 ASP A O 1
ATOM 1731 N N . GLY A 1 216 ? 34.303 -1.819 35.987 1.00 47.06 216 GLY A N 1
ATOM 1732 C CA . GLY A 1 216 ? 33.991 -3.018 36.744 1.00 47.06 216 GLY A CA 1
ATOM 1733 C C . GLY A 1 216 ? 34.812 -3.052 38.024 1.00 47.06 216 GLY A C 1
ATOM 1734 O O . GLY A 1 216 ? 35.975 -3.433 37.979 1.00 47.06 216 GLY A O 1
ATOM 1735 N N . SER A 1 217 ? 34.213 -2.724 39.170 1.00 34.22 217 SER A N 1
ATOM 1736 C CA . SER A 1 217 ? 34.616 -3.295 40.464 1.00 34.22 217 SER A CA 1
ATOM 1737 C C . SER A 1 217 ? 33.557 -3.084 41.557 1.00 34.22 217 SER A C 1
ATOM 1739 O O . SER A 1 217 ? 32.728 -2.186 41.505 1.00 34.22 217 SER A O 1
ATOM 1741 N N . ALA A 1 218 ? 33.550 -4.034 42.488 1.00 41.91 218 ALA A N 1
ATOM 1742 C CA . ALA A 1 218 ? 32.515 -4.384 43.453 1.00 41.91 218 ALA A CA 1
ATOM 1743 C C . ALA A 1 218 ? 32.285 -3.404 44.635 1.00 41.91 218 ALA A C 1
ATOM 1745 O O . ALA A 1 218 ? 33.103 -2.536 44.914 1.00 41.91 218 ALA A O 1
ATOM 1746 N N . THR A 1 219 ? 31.227 -3.718 45.409 1.00 32.25 219 THR A N 1
ATOM 1747 C CA . THR A 1 219 ? 30.931 -3.434 46.844 1.00 32.25 219 THR A CA 1
ATOM 1748 C C . THR A 1 219 ? 30.062 -2.223 47.273 1.00 32.25 219 THR A C 1
ATOM 1750 O O . THR A 1 219 ? 30.520 -1.097 47.351 1.00 32.25 219 THR A O 1
ATOM 1753 N N . THR A 1 220 ? 28.807 -2.546 47.641 1.00 35.06 220 THR A N 1
ATOM 1754 C CA . THR A 1 220 ? 28.098 -2.332 48.936 1.00 35.06 220 THR A CA 1
ATOM 1755 C C . THR A 1 220 ? 27.902 -0.931 49.581 1.00 35.06 220 THR A C 1
ATOM 1757 O O . THR A 1 220 ? 28.863 -0.323 50.034 1.00 35.06 220 THR A O 1
ATOM 1760 N N . LYS A 1 221 ? 26.608 -0.637 49.865 1.00 33.53 221 LYS A N 1
ATOM 1761 C CA . LYS A 1 221 ? 25.956 0.164 50.951 1.00 33.53 221 LYS A CA 1
ATOM 1762 C C . LYS A 1 221 ? 25.699 1.685 50.822 1.00 33.53 221 LYS A C 1
ATOM 1764 O O . LYS A 1 221 ? 26.619 2.479 50.716 1.00 33.53 221 LYS A O 1
ATOM 1769 N N . ASP A 1 222 ? 24.398 1.989 50.935 1.00 33.47 222 ASP A N 1
ATOM 1770 C CA . ASP A 1 222 ? 23.625 3.034 51.642 1.00 33.47 222 ASP A CA 1
ATOM 1771 C C . ASP A 1 222 ? 24.180 4.445 51.960 1.00 33.47 222 ASP A C 1
ATOM 1773 O O . ASP A 1 222 ? 25.248 4.626 52.533 1.00 33.47 222 ASP A O 1
ATOM 1777 N N . ASP A 1 223 ? 23.260 5.392 51.718 1.00 34.66 223 ASP A N 1
ATOM 1778 C CA . ASP A 1 223 ? 23.022 6.733 52.276 1.00 34.66 223 ASP A CA 1
ATOM 1779 C C . ASP A 1 223 ? 23.869 7.969 51.897 1.00 34.66 223 ASP A C 1
ATOM 1781 O O . ASP A 1 223 ? 25.024 8.140 52.266 1.00 34.66 223 ASP A O 1
ATOM 1785 N N . ALA A 1 224 ? 23.114 8.911 51.303 1.00 38.72 224 ALA A N 1
ATOM 1786 C CA . ALA A 1 224 ? 23.203 10.373 51.328 1.00 38.72 224 ALA A CA 1
ATOM 1787 C C . ALA A 1 224 ? 24.445 11.067 50.738 1.00 38.72 224 ALA A C 1
ATOM 1789 O O . ALA A 1 224 ? 25.566 10.887 51.186 1.00 38.72 224 ALA A O 1
ATOM 1790 N N . VAL A 1 225 ? 24.198 12.001 49.808 1.00 34.50 225 VAL A N 1
ATOM 1791 C CA . VAL A 1 225 ? 24.570 13.428 49.921 1.00 34.50 225 VAL A CA 1
ATOM 1792 C C . VAL A 1 225 ? 24.048 14.166 48.680 1.00 34.50 225 VAL A C 1
ATOM 1794 O O . VAL A 1 225 ? 24.406 13.888 47.540 1.00 34.50 225 VAL A O 1
ATOM 1797 N N . SER A 1 226 ? 23.146 15.107 48.929 1.00 43.91 226 SER A N 1
ATOM 1798 C CA . SER A 1 226 ? 22.718 16.164 48.016 1.00 43.91 226 SER A CA 1
ATOM 1799 C C . SER A 1 226 ? 23.750 17.301 47.946 1.00 43.91 226 SER A C 1
ATOM 1801 O O . SER A 1 226 ? 24.512 17.469 48.896 1.00 43.91 226 SER A O 1
ATOM 1803 N N . ILE A 1 227 ? 23.596 18.169 46.925 1.00 38.59 227 ILE A N 1
ATOM 1804 C CA . ILE A 1 227 ? 24.144 19.544 46.723 1.00 38.59 227 ILE A CA 1
ATOM 1805 C C . ILE A 1 227 ? 25.310 19.585 45.699 1.00 38.59 227 ILE A C 1
ATOM 1807 O O . ILE A 1 227 ? 26.137 18.680 45.731 1.00 38.59 227 ILE A O 1
ATOM 1811 N N . PRO A 1 228 ? 25.516 20.641 44.869 1.00 41.53 228 PRO A N 1
ATOM 1812 C CA . PRO A 1 228 ? 24.642 21.699 44.326 1.00 41.53 228 PRO A CA 1
ATOM 1813 C C . PRO A 1 228 ? 24.710 21.820 42.781 1.00 41.53 228 PRO A C 1
ATOM 1815 O O . PRO A 1 228 ? 25.653 21.386 42.126 1.00 41.53 228 PRO A O 1
ATOM 1818 N N . SER A 1 229 ? 23.772 22.573 42.205 1.00 48.25 229 SER A N 1
ATOM 1819 C CA . SER A 1 229 ? 23.957 23.251 40.917 1.00 48.25 229 SER A CA 1
ATOM 1820 C C . SER A 1 229 ? 25.067 24.308 41.012 1.00 48.25 229 SER A C 1
ATOM 1822 O O . SER A 1 229 ? 24.926 25.262 41.784 1.00 48.25 229 SER A O 1
ATOM 1824 N N . LYS A 1 230 ? 26.128 24.196 40.202 1.00 34.22 230 LYS A N 1
ATOM 1825 C CA . LYS A 1 230 ? 26.973 25.348 39.868 1.00 34.22 230 LYS A CA 1
ATOM 1826 C C . LYS A 1 230 ? 27.652 25.213 38.504 1.00 34.22 230 LYS A C 1
ATOM 1828 O O . LYS A 1 230 ? 28.313 24.220 38.235 1.00 34.22 230 LYS A O 1
ATOM 1833 N N . ASP A 1 231 ? 27.428 26.264 37.723 1.00 31.95 231 ASP A N 1
ATOM 1834 C CA . ASP A 1 231 ? 28.172 26.814 36.591 1.00 31.95 231 ASP A CA 1
ATOM 1835 C C . ASP A 1 231 ? 28.695 25.893 35.484 1.00 31.95 231 ASP A C 1
ATOM 1837 O O . ASP A 1 231 ? 29.625 25.105 35.633 1.00 31.95 231 ASP A O 1
ATOM 1841 N N . TYR A 1 232 ? 28.135 26.144 34.300 1.00 40.22 232 TYR A N 1
ATOM 1842 C CA . TYR A 1 232 ? 28.751 25.873 33.015 1.00 40.22 232 TYR A CA 1
ATOM 1843 C C . TYR A 1 232 ? 30.085 26.620 32.926 1.00 40.22 232 TYR A C 1
ATOM 1845 O O . TYR A 1 232 ? 30.110 27.835 32.733 1.00 40.22 232 TYR A O 1
ATOM 1853 N N . THR A 1 233 ? 31.190 25.891 33.005 1.00 33.69 233 THR A N 1
ATOM 1854 C CA . THR A 1 233 ? 32.439 26.307 32.375 1.00 33.69 233 THR A CA 1
ATOM 1855 C C . THR A 1 233 ? 32.655 25.463 31.129 1.00 33.69 233 THR A C 1
ATOM 1857 O O . THR A 1 233 ? 32.683 24.231 31.155 1.00 33.69 233 THR A O 1
ATOM 1860 N N . GLU A 1 234 ? 32.724 26.165 30.003 1.00 47.31 234 GLU A N 1
ATOM 1861 C CA . GLU A 1 234 ? 33.254 25.669 28.744 1.00 47.31 234 GLU A CA 1
ATOM 1862 C C . GLU A 1 234 ? 34.645 25.074 28.993 1.00 47.31 234 GLU A C 1
ATOM 1864 O O . GLU A 1 234 ? 35.500 25.749 29.553 1.00 47.31 234 GLU A O 1
ATOM 1869 N N . ASP A 1 235 ? 34.838 23.796 28.659 1.00 48.72 235 ASP A N 1
ATOM 1870 C CA . ASP A 1 235 ? 36.022 23.276 27.959 1.00 48.72 235 ASP A CA 1
ATOM 1871 C C . ASP A 1 235 ? 36.111 21.755 28.101 1.00 48.72 235 ASP A C 1
ATOM 1873 O O . ASP A 1 235 ? 36.593 21.190 29.081 1.00 48.72 235 ASP A O 1
ATOM 1877 N N . GLY A 1 236 ? 35.645 21.059 27.065 1.00 46.22 236 GLY A N 1
ATOM 1878 C CA . GLY A 1 236 ? 35.714 19.602 27.009 1.00 46.22 236 GLY A CA 1
ATOM 1879 C C . GLY A 1 236 ? 35.488 19.010 25.625 1.00 46.22 236 GLY A C 1
ATOM 1880 O O . GLY A 1 236 ? 35.138 17.838 25.515 1.00 46.22 236 GLY A O 1
ATOM 1881 N N . VAL A 1 237 ? 35.665 19.778 24.544 1.00 45.28 237 VAL A N 1
ATOM 1882 C CA . VAL A 1 237 ? 35.572 19.227 23.183 1.00 45.28 237 VAL A CA 1
ATOM 1883 C C . VAL A 1 237 ? 36.901 18.553 22.832 1.00 45.28 237 VAL A C 1
ATOM 1885 O O . VAL A 1 237 ? 37.797 19.146 22.234 1.00 45.28 237 VAL A O 1
ATOM 1888 N N . ARG A 1 238 ? 37.055 17.281 23.218 1.00 52.72 238 ARG A N 1
ATOM 1889 C CA . ARG A 1 238 ? 38.165 16.442 22.743 1.00 52.72 238 ARG A CA 1
ATOM 1890 C C . ARG A 1 238 ? 37.900 15.999 21.305 1.00 52.72 238 ARG A C 1
ATOM 1892 O O . ARG A 1 238 ? 37.161 15.051 21.052 1.00 52.72 238 ARG A O 1
ATOM 1899 N N . TYR A 1 239 ? 38.556 16.658 20.355 1.00 48.34 239 TYR A N 1
ATOM 1900 C CA . TYR A 1 239 ? 38.590 16.225 18.960 1.00 48.34 239 TYR A CA 1
ATOM 1901 C C . TYR A 1 239 ? 39.401 14.931 18.826 1.00 48.34 239 TYR A C 1
ATOM 1903 O O . TYR A 1 239 ? 40.631 14.938 18.917 1.00 48.34 239 TYR A O 1
ATOM 1911 N N . ARG A 1 240 ? 38.736 13.803 18.551 1.00 51.72 240 ARG A N 1
ATOM 1912 C CA . ARG A 1 240 ? 39.431 12.588 18.108 1.00 51.72 240 ARG A CA 1
ATOM 1913 C C . ARG A 1 240 ? 39.811 12.773 16.638 1.00 51.72 240 ARG A C 1
ATOM 1915 O O . ARG A 1 240 ? 39.015 12.493 15.748 1.00 51.72 240 ARG A O 1
ATOM 1922 N N . LYS A 1 241 ? 41.028 13.269 16.374 1.00 40.88 241 LYS A N 1
ATOM 1923 C CA . LYS A 1 241 ? 41.626 13.263 15.028 1.00 40.88 241 LYS A CA 1
ATOM 1924 C C . LYS A 1 241 ? 41.751 11.812 14.548 1.00 40.88 241 LYS A C 1
ATOM 1926 O O . LYS A 1 241 ? 42.722 11.128 14.861 1.00 40.88 241 LYS A O 1
ATOM 1931 N N . GLY A 1 242 ? 40.770 11.341 13.786 1.00 43.00 242 GLY A N 1
ATOM 1932 C CA . GLY A 1 242 ? 40.942 10.182 12.921 1.00 43.00 242 GLY A CA 1
ATOM 1933 C C . GLY A 1 242 ? 41.853 10.580 11.764 1.00 43.00 242 GLY A C 1
ATOM 1934 O O . GLY A 1 242 ? 41.504 11.457 10.978 1.00 43.00 242 GLY A O 1
ATOM 1935 N N . LYS A 1 243 ? 43.043 9.978 11.680 1.00 42.75 243 LYS A N 1
ATOM 1936 C CA . LYS A 1 243 ? 43.875 10.026 10.473 1.00 42.75 243 LYS A CA 1
ATOM 1937 C C . LYS A 1 243 ? 43.106 9.317 9.358 1.00 42.75 243 LYS A C 1
ATOM 1939 O O . LYS A 1 243 ? 43.027 8.095 9.372 1.00 42.75 243 LYS A O 1
ATOM 1944 N N . HIS A 1 244 ? 42.558 10.075 8.415 1.00 36.66 244 HIS A N 1
ATOM 1945 C CA . HIS A 1 244 ? 42.176 9.525 7.122 1.00 36.66 244 HIS A CA 1
ATOM 1946 C C . HIS A 1 244 ? 43.447 9.414 6.272 1.00 36.66 244 HIS A C 1
ATOM 1948 O O . HIS A 1 244 ? 44.107 10.420 6.002 1.00 36.66 244 HIS A O 1
ATOM 1954 N N . ARG A 1 245 ? 43.799 8.185 5.909 1.00 39.47 245 ARG A N 1
ATOM 1955 C CA . ARG A 1 245 ? 44.507 7.866 4.673 1.00 39.47 245 ARG A CA 1
ATOM 1956 C C . ARG A 1 245 ? 43.533 7.077 3.808 1.00 39.47 245 ARG A C 1
ATOM 1958 O O . ARG A 1 245 ? 42.662 6.410 4.410 1.00 39.47 245 ARG A O 1
#

Secondary structure (DSSP, 8-state):
--HHHHHHHHHHHHHHHHHHGGG--TTS---SS--TT----HHHHHHHHHHHHHTTTT---TT-SS---HHHHHTT-----PPPPPPPPPPHHHHHHHHHHHHHHHHHHHHHHHSPPPTTSSSHHHHHHHHHHHHHHHHHHHHHHHHHHHHHHHHHHGGGS-HHHHHHHHHHHHHHHHHHHHHHHHHHHHHHHHHHHHHHTS-------------------------------------------